Protein AF-A0A940AHB1-F1 (afdb_monomer_lite)

Structure (mmCIF, N/CA/C/O backbone):
data_AF-A0A940AHB1-F1
#
_entry.id   AF-A0A940AHB1-F1
#
loop_
_atom_site.group_PDB
_atom_site.id
_atom_site.type_symbol
_atom_site.label_atom_id
_atom_site.label_alt_id
_atom_site.label_comp_id
_atom_site.label_asym_id
_atom_site.label_entity_id
_atom_site.label_seq_id
_atom_site.pdbx_PDB_ins_code
_atom_site.Cartn_x
_atom_site.Cartn_y
_atom_site.Cartn_z
_atom_site.occupancy
_atom_site.B_iso_or_equiv
_atom_site.auth_seq_id
_atom_site.auth_comp_id
_atom_site.auth_asym_id
_atom_site.auth_atom_id
_atom_site.pdbx_PDB_model_num
ATOM 1 N N . MET A 1 1 ? 4.158 1.052 -31.597 1.00 49.81 1 MET A N 1
ATOM 2 C CA . MET A 1 1 ? 5.302 1.160 -30.668 1.00 49.81 1 MET A CA 1
ATOM 3 C C . MET A 1 1 ? 4.956 0.357 -29.435 1.00 49.81 1 MET A C 1
ATOM 5 O O . MET A 1 1 ? 3.824 0.479 -28.984 1.00 49.81 1 MET A O 1
ATOM 9 N N . THR A 1 2 ? 5.874 -0.476 -28.944 1.00 64.62 2 THR A N 1
ATOM 10 C CA . THR A 1 2 ? 5.728 -1.130 -27.637 1.00 64.62 2 THR A CA 1
ATOM 11 C C . THR A 1 2 ? 5.754 -0.045 -26.569 1.00 64.62 2 THR A C 1
ATOM 13 O O . THR A 1 2 ? 6.638 0.809 -26.588 1.00 64.62 2 THR A O 1
ATOM 16 N N . GLU A 1 3 ? 4.746 -0.016 -25.706 1.00 77.44 3 GLU A N 1
ATOM 17 C CA . GLU A 1 3 ? 4.672 0.957 -24.620 1.00 77.44 3 GLU A CA 1
ATOM 18 C C . GLU A 1 3 ? 5.797 0.677 -23.611 1.00 77.44 3 GLU A C 1
ATOM 20 O O . GLU A 1 3 ? 6.152 -0.479 -23.403 1.00 77.44 3 GLU A O 1
ATOM 25 N N . VAL A 1 4 ? 6.393 1.709 -23.012 1.00 78.25 4 VAL A N 1
ATOM 26 C CA . VAL A 1 4 ? 7.572 1.574 -22.134 1.00 78.25 4 VAL A CA 1
ATOM 27 C C . VAL A 1 4 ? 7.263 2.128 -20.750 1.00 78.25 4 VAL A C 1
ATOM 29 O O . VAL A 1 4 ? 6.572 3.141 -20.610 1.00 78.25 4 VAL A O 1
ATOM 32 N N . PHE A 1 5 ? 7.785 1.468 -19.718 1.00 79.38 5 PHE A N 1
ATOM 33 C CA . PHE A 1 5 ? 7.725 1.953 -18.351 1.00 79.38 5 PHE A CA 1
ATOM 34 C C . PHE A 1 5 ? 8.787 3.044 -18.137 1.00 79.38 5 PHE A C 1
ATOM 36 O O . PHE A 1 5 ? 9.964 2.759 -17.932 1.00 79.38 5 PHE A O 1
ATOM 43 N N . ASN A 1 6 ? 8.370 4.309 -18.237 1.00 79.00 6 ASN A N 1
ATOM 44 C CA . ASN A 1 6 ? 9.250 5.482 -18.207 1.00 79.00 6 ASN A CA 1
ATOM 45 C C . ASN A 1 6 ? 9.069 6.347 -16.943 1.00 79.00 6 ASN A C 1
ATOM 47 O O . ASN A 1 6 ? 8.217 6.087 -16.091 1.00 79.00 6 ASN A O 1
ATOM 51 N N . ILE A 1 7 ? 9.859 7.421 -16.825 1.00 79.44 7 ILE A N 1
ATOM 52 C CA . ILE A 1 7 ? 9.832 8.301 -15.642 1.00 79.44 7 ILE A CA 1
ATOM 53 C C . ILE A 1 7 ? 8.496 9.012 -15.486 1.00 79.44 7 ILE A C 1
ATOM 55 O O . ILE A 1 7 ? 8.003 9.130 -14.364 1.00 79.44 7 ILE A O 1
ATOM 59 N N . GLY A 1 8 ? 7.910 9.508 -16.578 1.00 80.31 8 GLY A N 1
ATOM 60 C CA . GLY A 1 8 ? 6.610 10.169 -16.538 1.00 80.31 8 GLY A CA 1
ATOM 61 C C . GLY A 1 8 ? 5.537 9.250 -15.961 1.00 80.31 8 GLY A C 1
ATOM 62 O O . GLY A 1 8 ? 4.788 9.677 -15.080 1.00 80.31 8 GLY A O 1
ATOM 63 N N . LYS A 1 9 ? 5.533 7.969 -16.354 1.00 83.75 9 LYS A N 1
ATOM 64 C CA . LYS A 1 9 ? 4.663 6.940 -15.768 1.00 83.75 9 LYS A CA 1
ATOM 65 C C . LYS A 1 9 ? 4.939 6.727 -14.285 1.00 83.75 9 LYS A C 1
ATOM 67 O O . LYS A 1 9 ? 3.989 6.748 -13.506 1.00 83.75 9 LYS A O 1
ATOM 72 N N . THR A 1 10 ? 6.203 6.618 -13.872 1.00 81.06 10 THR A N 1
ATOM 73 C CA . THR A 1 10 ? 6.567 6.549 -12.447 1.00 81.06 10 THR A CA 1
ATOM 74 C C . THR A 1 10 ? 6.006 7.751 -11.684 1.00 81.06 10 THR A C 1
ATOM 76 O O . THR A 1 10 ? 5.219 7.569 -10.762 1.00 81.06 10 THR A O 1
ATOM 79 N N . ILE A 1 11 ? 6.287 8.987 -12.109 1.00 80.25 11 ILE A N 1
ATOM 80 C CA . ILE A 1 11 ? 5.785 10.209 -11.451 1.00 80.25 11 ILE A CA 1
ATOM 81 C C . ILE A 1 11 ? 4.250 10.243 -11.421 1.00 80.25 11 ILE A C 1
ATOM 83 O O . ILE A 1 11 ? 3.668 10.646 -10.414 1.00 80.25 11 ILE A O 1
ATOM 87 N N . LYS A 1 12 ? 3.580 9.800 -12.489 1.00 84.00 12 LYS A N 1
ATOM 88 C CA . LYS A 1 12 ? 2.115 9.737 -12.573 1.00 84.00 12 LYS A CA 1
ATOM 89 C C . LYS A 1 12 ? 1.523 8.756 -11.563 1.00 84.00 12 LYS A C 1
ATOM 91 O O . LYS A 1 12 ? 0.589 9.123 -10.851 1.00 84.00 12 LYS A O 1
ATOM 96 N N . ILE A 1 13 ? 2.079 7.549 -11.458 1.00 83.12 13 ILE A N 1
ATOM 97 C CA . ILE A 1 13 ? 1.652 6.544 -10.474 1.00 83.12 13 ILE A CA 1
ATOM 98 C C . ILE A 1 13 ? 1.839 7.092 -9.058 1.00 83.12 13 ILE A C 1
ATOM 100 O O . ILE A 1 13 ? 0.924 7.001 -8.244 1.00 83.12 13 ILE A O 1
ATOM 104 N N . LEU A 1 14 ? 2.972 7.746 -8.786 1.00 77.44 14 LEU A N 1
ATOM 105 C CA . LEU A 1 14 ? 3.260 8.377 -7.494 1.00 77.44 14 LEU A CA 1
ATOM 106 C C . LEU A 1 14 ? 2.269 9.501 -7.173 1.00 77.44 14 LEU A C 1
ATOM 108 O O . LEU A 1 14 ? 1.690 9.546 -6.091 1.00 77.44 14 LEU A O 1
ATOM 112 N N . ALA A 1 15 ? 2.006 10.383 -8.131 1.00 76.12 15 ALA A N 1
ATOM 113 C CA . ALA A 1 15 ? 1.034 11.461 -7.995 1.00 76.12 15 ALA A CA 1
ATOM 114 C C . ALA A 1 15 ? -0.391 10.947 -7.711 1.00 76.12 15 ALA A C 1
ATOM 116 O O . ALA A 1 15 ? -1.119 11.539 -6.907 1.00 76.12 15 ALA A O 1
ATOM 117 N N . ASN A 1 16 ? -0.789 9.847 -8.356 1.00 78.06 16 ASN A N 1
ATOM 118 C CA . ASN A 1 16 ? -2.090 9.211 -8.158 1.00 78.06 16 ASN A CA 1
ATOM 119 C C . ASN A 1 16 ? -2.181 8.500 -6.806 1.00 78.06 16 ASN A C 1
ATOM 121 O O . ASN A 1 16 ? -3.185 8.648 -6.113 1.00 78.06 16 ASN A O 1
ATOM 125 N N . LEU A 1 17 ? -1.119 7.789 -6.419 1.00 74.44 17 LEU A N 1
ATOM 126 C CA . LEU A 1 17 ? -0.987 7.068 -5.158 1.00 74.44 17 LEU A CA 1
ATOM 127 C C . LEU A 1 17 ? -1.213 7.982 -3.957 1.00 74.44 17 LEU A C 1
ATOM 129 O O . LEU A 1 17 ? -2.091 7.757 -3.122 1.00 74.44 17 LEU A O 1
ATOM 133 N N . ILE A 1 18 ? -0.430 9.056 -3.921 1.00 68.12 18 ILE A N 1
ATOM 134 C CA . ILE A 1 18 ? -0.490 10.052 -2.858 1.00 68.12 18 ILE A CA 1
ATOM 135 C C . ILE A 1 18 ? -1.794 10.845 -2.975 1.00 68.12 18 ILE A C 1
ATOM 137 O O . ILE A 1 18 ? -2.225 11.442 -1.994 1.00 68.12 18 ILE A O 1
ATOM 141 N N . SER A 1 19 ? -2.432 10.801 -4.156 1.00 60.28 19 SER A N 1
ATOM 142 C CA . SER A 1 19 ? -3.580 11.581 -4.597 1.00 60.28 19 SER A CA 1
ATOM 143 C C . SER A 1 19 ? -3.390 13.028 -4.171 1.00 60.28 19 SER A C 1
ATOM 145 O O . SER A 1 19 ? -3.569 13.423 -3.033 1.00 60.28 19 SER A O 1
ATOM 147 N N . LEU A 1 20 ? -3.042 13.896 -5.096 1.00 49.81 20 LEU A N 1
ATOM 148 C CA . LEU A 1 20 ? -2.766 15.301 -4.786 1.00 49.81 20 LEU A CA 1
ATOM 149 C C . LEU A 1 20 ? -4.000 16.057 -4.212 1.00 49.81 20 LEU A C 1
ATOM 151 O O . LEU A 1 20 ? -3.876 17.175 -3.731 1.00 49.81 20 LEU A O 1
ATOM 155 N N . LYS A 1 21 ? -5.176 15.403 -4.169 1.00 45.31 21 LYS A N 1
ATOM 156 C CA . LYS A 1 21 ? -6.389 15.792 -3.418 1.00 45.31 21 LYS A CA 1
ATOM 157 C C . LYS A 1 21 ? -6.341 15.473 -1.913 1.00 45.31 21 LYS A C 1
ATOM 159 O O . LYS A 1 21 ? -7.119 16.025 -1.138 1.00 45.31 21 LYS A O 1
ATOM 164 N N . THR A 1 22 ? -5.471 14.560 -1.494 1.00 50.03 22 THR A N 1
ATOM 165 C CA . THR A 1 22 ? -5.156 14.233 -0.096 1.00 50.03 22 THR A CA 1
ATOM 166 C C . THR A 1 22 ? -4.554 15.454 0.607 1.00 50.03 22 THR A C 1
ATOM 168 O O . THR A 1 22 ? -4.842 15.724 1.773 1.00 50.03 22 THR A O 1
ATOM 171 N N . L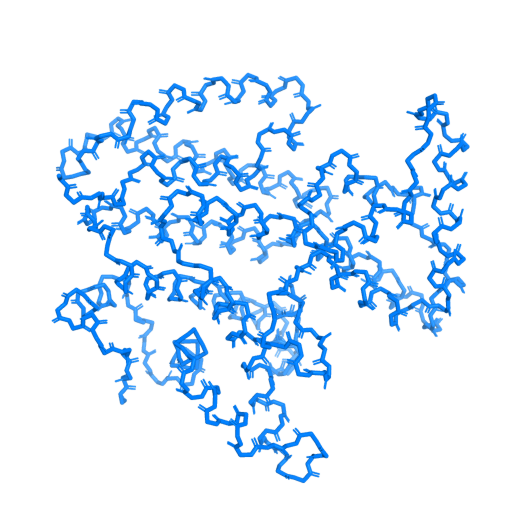EU A 1 23 ? -3.820 16.257 -0.168 1.00 48.12 23 LEU A N 1
ATOM 172 C CA . LEU A 1 23 ? -3.274 17.565 0.172 1.00 48.12 23 LEU A CA 1
ATOM 173 C C . LEU A 1 23 ? -4.300 18.694 -0.010 1.00 48.12 23 LEU A C 1
ATOM 175 O O . LEU A 1 23 ? -3.935 19.755 -0.481 1.00 48.12 23 LEU A O 1
ATOM 179 N N . ASN A 1 24 ? -5.578 18.516 0.331 1.00 45.53 24 ASN A N 1
ATOM 180 C CA . ASN A 1 24 ? -6.600 19.581 0.254 1.00 45.53 24 ASN A CA 1
ATOM 181 C C . ASN A 1 24 ? -6.372 20.749 1.262 1.00 45.53 24 ASN A C 1
ATOM 183 O O . ASN A 1 24 ? -7.323 21.299 1.812 1.00 45.53 24 ASN A O 1
ATOM 187 N N . ASP A 1 25 ? -5.112 21.093 1.514 1.00 50.72 25 ASP A N 1
ATOM 188 C CA . ASP A 1 25 ? -4.620 22.414 1.880 1.00 50.72 25 ASP A CA 1
ATOM 189 C C . ASP A 1 25 ? -4.291 23.199 0.589 1.00 50.72 25 ASP A C 1
ATOM 191 O O . ASP A 1 25 ? -4.002 22.587 -0.442 1.00 50.72 25 ASP A O 1
ATOM 195 N N . PRO A 1 26 ? -4.305 24.543 0.596 1.00 53.56 26 PRO A N 1
ATOM 196 C CA . PRO A 1 26 ? -3.937 25.373 -0.560 1.00 53.56 26 PRO A CA 1
ATOM 197 C C . PRO A 1 26 ? -2.638 24.931 -1.269 1.00 53.56 26 PRO A C 1
ATOM 199 O O . PRO A 1 26 ? -2.541 24.989 -2.492 1.00 53.56 26 PRO A O 1
ATOM 202 N N . GLU A 1 27 ? -1.686 24.382 -0.512 1.00 49.41 27 GLU A N 1
ATOM 203 C CA . GLU A 1 27 ? -0.401 23.866 -0.994 1.00 49.41 27 GLU A CA 1
ATOM 204 C C . GLU A 1 27 ? -0.512 22.646 -1.938 1.00 49.41 27 GLU A C 1
ATOM 206 O O . GLU A 1 27 ? 0.341 22.448 -2.807 1.00 49.41 27 GLU A O 1
ATOM 211 N N . GLY A 1 28 ? -1.563 21.824 -1.832 1.00 51.72 28 GLY A N 1
ATOM 212 C CA . GLY A 1 28 ? -1.729 20.635 -2.677 1.00 51.72 28 GLY A CA 1
ATOM 213 C C . GLY A 1 28 ? -2.242 20.913 -4.084 1.00 51.72 28 GLY A C 1
ATOM 214 O O . GLY A 1 28 ? -1.874 20.204 -5.025 1.00 51.72 28 GLY A O 1
ATOM 215 N N . ALA A 1 29 ? -3.059 21.956 -4.255 1.00 55.78 29 ALA A N 1
ATOM 216 C CA . ALA A 1 29 ? -3.570 22.364 -5.563 1.00 55.78 29 ALA A CA 1
ATOM 217 C C . ALA A 1 29 ? -2.444 22.906 -6.460 1.00 55.78 29 ALA A C 1
ATOM 219 O O . ALA A 1 29 ? -2.332 22.516 -7.628 1.00 55.78 29 ALA A O 1
ATOM 220 N N . ASP A 1 30 ? -1.560 23.725 -5.889 1.00 60.00 30 ASP A N 1
ATOM 221 C CA . ASP A 1 30 ? -0.374 24.247 -6.571 1.00 60.00 30 ASP A CA 1
ATOM 222 C C . ASP A 1 30 ? 0.615 23.123 -6.906 1.00 60.00 30 ASP A C 1
ATOM 224 O O . ASP A 1 30 ? 1.166 23.060 -8.013 1.00 60.00 30 ASP A O 1
ATOM 228 N N . PHE A 1 31 ? 0.777 22.161 -5.992 1.00 58.44 31 PHE A N 1
ATOM 229 C CA . PHE A 1 31 ? 1.599 20.980 -6.230 1.00 58.44 31 PHE A CA 1
ATOM 230 C C . PHE A 1 31 ? 1.040 20.081 -7.348 1.00 58.44 31 PHE A C 1
ATOM 232 O O . PHE A 1 31 ? 1.816 19.580 -8.169 1.00 58.44 31 PHE A O 1
ATOM 239 N N . TYR A 1 32 ? -0.286 19.927 -7.457 1.00 60.94 32 TYR A N 1
ATOM 240 C CA . TYR A 1 32 ? -0.920 19.191 -8.557 1.00 60.94 32 TYR A CA 1
ATOM 241 C C . TYR A 1 32 ? -0.617 19.802 -9.924 1.00 60.94 32 TYR A C 1
ATOM 243 O O . TYR A 1 32 ? -0.176 19.101 -10.839 1.00 60.94 32 TYR A O 1
ATOM 251 N N . GLN A 1 33 ? -0.796 21.118 -10.056 1.00 65.12 33 GLN A N 1
ATOM 252 C CA . GLN A 1 33 ? -0.544 21.827 -11.312 1.00 65.12 33 GLN A CA 1
ATOM 253 C C . GLN A 1 33 ? 0.936 21.781 -11.714 1.00 65.12 33 GLN A C 1
ATOM 255 O O . GLN A 1 33 ? 1.257 21.601 -12.892 1.00 65.12 33 GLN A O 1
ATOM 260 N N . ALA A 1 34 ? 1.848 21.885 -10.743 1.00 65.25 34 ALA A N 1
ATOM 261 C CA . ALA A 1 34 ? 3.282 21.752 -10.982 1.00 65.25 34 ALA A CA 1
ATOM 262 C C . ALA A 1 34 ? 3.683 20.324 -11.407 1.00 65.25 34 ALA A C 1
ATOM 264 O O . ALA A 1 34 ? 4.522 20.161 -12.297 1.00 65.25 34 ALA A O 1
ATOM 265 N N . THR A 1 35 ? 3.065 19.296 -10.812 1.00 71.50 35 THR A N 1
ATOM 266 C CA . THR A 1 35 ? 3.367 17.880 -11.088 1.00 71.50 35 THR A CA 1
ATOM 267 C C . THR A 1 35 ? 2.825 17.433 -12.442 1.00 71.50 35 THR A C 1
ATOM 269 O O . THR A 1 35 ? 3.531 16.745 -13.172 1.00 71.50 35 THR A O 1
ATOM 272 N N . LYS A 1 36 ? 1.629 17.886 -12.844 1.00 77.81 36 LYS A N 1
ATOM 273 C CA . LYS A 1 36 ? 1.058 17.590 -14.170 1.00 77.81 36 LYS A CA 1
ATOM 274 C C . LYS A 1 36 ? 2.002 18.001 -15.306 1.00 77.81 36 LYS A C 1
ATOM 276 O O . LYS A 1 36 ? 2.340 17.180 -16.151 1.00 77.81 36 LYS A O 1
ATOM 281 N N . LYS A 1 37 ? 2.525 19.231 -15.254 1.00 75.88 37 LYS A N 1
ATOM 282 C CA . LYS A 1 37 ? 3.528 19.722 -16.217 1.00 75.88 37 LYS A CA 1
ATOM 283 C C . LYS A 1 37 ? 4.840 18.937 -16.167 1.00 75.88 37 LYS A C 1
ATOM 285 O O . LYS A 1 37 ? 5.615 18.961 -17.116 1.00 75.88 37 LYS A O 1
ATOM 290 N N . GLN A 1 38 ? 5.183 18.334 -15.030 1.00 73.94 38 GLN A N 1
ATOM 291 C CA . GLN A 1 38 ? 6.381 17.504 -14.910 1.00 73.94 38 GLN A CA 1
ATOM 292 C C . GLN A 1 38 ? 6.164 16.114 -15.513 1.00 73.94 38 GLN A C 1
ATOM 294 O O . GLN A 1 38 ? 7.049 15.654 -16.221 1.00 73.94 38 GLN A O 1
ATOM 299 N N . ILE A 1 39 ? 4.990 15.509 -15.309 1.00 79.44 39 ILE A N 1
ATOM 300 C CA . ILE A 1 39 ? 4.590 14.252 -15.955 1.00 79.44 39 ILE A CA 1
ATOM 301 C C . ILE A 1 39 ? 4.653 14.412 -17.475 1.00 79.44 39 ILE A C 1
ATOM 303 O O . ILE A 1 39 ? 5.409 13.693 -18.111 1.00 79.44 39 ILE A O 1
ATOM 307 N N . GLU A 1 40 ? 3.972 15.420 -18.030 1.00 79.44 40 GLU A N 1
ATOM 308 C CA . GLU A 1 40 ? 3.941 15.689 -19.480 1.00 79.44 40 GLU A CA 1
ATOM 309 C C . GLU A 1 40 ? 5.350 15.905 -20.067 1.00 79.44 40 GLU A C 1
ATOM 311 O O . GLU A 1 40 ? 5.646 15.477 -21.174 1.00 79.44 40 GLU A O 1
ATOM 316 N N . ARG A 1 41 ? 6.263 16.540 -19.315 1.00 77.25 41 ARG A N 1
ATOM 317 C CA . ARG A 1 41 ? 7.657 16.741 -19.754 1.00 77.25 41 ARG A CA 1
ATOM 318 C C . ARG A 1 41 ? 8.511 15.475 -19.710 1.00 77.25 41 ARG A C 1
ATOM 320 O O . ARG A 1 41 ? 9.540 15.438 -20.376 1.00 77.25 41 ARG A O 1
ATOM 327 N N . MET A 1 42 ? 8.157 14.506 -18.869 1.00 75.88 42 MET A N 1
ATOM 328 C CA . MET A 1 42 ? 8.965 13.310 -18.604 1.00 75.88 42 MET A CA 1
ATOM 329 C C . MET A 1 42 ? 8.345 12.027 -19.180 1.00 75.88 42 MET A C 1
ATOM 331 O O . MET A 1 42 ? 8.930 10.957 -19.027 1.00 75.88 42 MET A O 1
ATOM 335 N N . GLU A 1 43 ? 7.187 12.135 -19.836 1.00 76.56 43 GLU A N 1
ATOM 336 C CA . GLU A 1 43 ? 6.415 11.022 -20.402 1.00 76.56 43 GLU A CA 1
ATOM 337 C C . GLU A 1 43 ? 7.149 10.303 -21.535 1.00 76.56 43 GLU A C 1
ATOM 339 O O . GLU A 1 43 ? 7.090 9.086 -21.596 1.00 76.56 43 GLU A O 1
ATOM 344 N N . ASP A 1 44 ? 7.931 11.013 -22.348 1.00 71.62 44 ASP A N 1
ATOM 345 C CA . ASP A 1 44 ? 8.711 10.416 -23.446 1.00 71.62 44 ASP A CA 1
ATOM 346 C C . ASP A 1 44 ? 10.223 10.434 -23.179 1.00 71.62 44 ASP A C 1
ATOM 348 O O . ASP A 1 44 ? 11.047 10.333 -24.092 1.00 71.62 44 ASP A O 1
ATOM 352 N N . TYR A 1 45 ? 10.621 10.638 -21.921 1.00 71.94 45 TYR A N 1
ATOM 353 C CA . TYR A 1 45 ? 12.024 10.849 -21.599 1.00 71.94 45 TYR A CA 1
ATOM 354 C C . TYR A 1 45 ? 12.812 9.537 -21.634 1.00 71.94 45 TYR A C 1
ATOM 356 O O . TYR A 1 45 ? 12.609 8.655 -20.800 1.00 71.94 45 TYR A O 1
ATOM 364 N N . ASP A 1 46 ? 13.770 9.452 -22.557 1.00 69.19 46 ASP A N 1
ATOM 365 C CA . ASP A 1 46 ? 14.754 8.372 -22.609 1.00 69.19 46 ASP A CA 1
ATOM 366 C C . ASP A 1 46 ? 15.775 8.539 -21.477 1.00 69.19 46 ASP A C 1
ATOM 368 O O . ASP A 1 46 ? 16.611 9.450 -21.498 1.00 69.19 46 ASP A O 1
ATOM 372 N N . ILE A 1 47 ? 15.719 7.649 -20.483 1.00 67.00 47 ILE A N 1
ATOM 373 C CA . ILE A 1 47 ? 16.569 7.755 -19.292 1.00 67.00 47 ILE A CA 1
ATOM 374 C C . ILE A 1 47 ? 18.058 7.650 -19.622 1.00 67.00 47 ILE A C 1
ATOM 376 O O . ILE A 1 47 ? 18.878 8.276 -18.951 1.00 67.00 47 ILE A O 1
ATOM 380 N N . THR A 1 48 ? 18.434 6.948 -20.690 1.00 65.19 48 THR A N 1
ATOM 381 C CA . THR A 1 48 ? 19.847 6.837 -21.093 1.00 65.19 48 THR A CA 1
ATOM 382 C C . THR A 1 48 ? 20.444 8.179 -21.526 1.00 65.19 48 THR A C 1
ATOM 384 O O . THR A 1 48 ? 21.660 8.356 -21.529 1.00 65.19 48 THR A O 1
ATOM 387 N N . LYS A 1 49 ? 19.587 9.161 -21.835 1.00 71.12 49 LYS A N 1
ATOM 388 C CA . LYS A 1 49 ? 19.958 10.534 -22.195 1.00 71.12 49 LYS A CA 1
ATOM 389 C C . LYS A 1 49 ? 19.772 11.518 -21.038 1.00 71.12 49 LYS A C 1
ATOM 391 O O . LYS A 1 49 ? 19.854 12.731 -21.252 1.00 71.12 49 LYS A O 1
ATOM 396 N N . MET A 1 50 ? 19.532 11.009 -19.825 1.00 73.06 50 MET A N 1
ATOM 397 C CA . MET A 1 50 ? 19.284 11.820 -18.641 1.00 73.06 50 MET A CA 1
ATOM 398 C C . MET A 1 50 ? 20.470 12.706 -18.288 1.00 73.06 50 MET A C 1
ATOM 400 O O . MET A 1 50 ? 21.549 12.238 -17.938 1.00 73.06 50 MET A O 1
ATOM 404 N N . LYS A 1 51 ? 20.238 14.019 -18.335 1.00 78.31 51 LYS A N 1
ATOM 405 C CA . LYS A 1 51 ? 21.181 15.012 -17.817 1.00 78.31 51 LYS A CA 1
ATOM 406 C C . LYS A 1 51 ? 21.006 15.153 -16.310 1.00 78.31 51 LYS A C 1
ATOM 408 O O . LYS A 1 51 ? 19.909 14.979 -15.782 1.00 78.31 51 LYS A O 1
ATOM 413 N N . GLU A 1 52 ? 22.067 15.583 -15.635 1.00 78.50 52 GLU A N 1
ATOM 414 C CA . GLU A 1 52 ? 22.093 15.826 -14.186 1.00 78.50 52 GLU A CA 1
ATOM 415 C C . GLU A 1 52 ? 20.898 16.666 -13.698 1.00 78.50 52 GLU A C 1
ATOM 417 O O . GLU A 1 52 ? 20.249 16.312 -12.721 1.00 78.50 52 GLU A O 1
ATOM 422 N N . LYS A 1 53 ? 20.512 17.710 -14.446 1.00 77.19 53 LYS A N 1
ATOM 423 C CA . LYS A 1 53 ? 19.353 18.564 -14.122 1.00 77.19 53 LYS A CA 1
ATOM 424 C C . LYS A 1 53 ? 18.007 17.830 -14.143 1.00 77.19 53 LYS A C 1
ATOM 426 O O . LYS A 1 53 ? 17.091 18.211 -13.416 1.00 77.19 53 LYS A O 1
ATOM 431 N N . ASP A 1 54 ? 17.844 16.823 -14.996 1.00 73.50 54 ASP A N 1
ATOM 432 C CA . ASP A 1 54 ? 16.602 16.048 -15.087 1.00 73.50 54 ASP A CA 1
ATOM 433 C C . ASP A 1 54 ? 16.543 14.983 -13.984 1.00 73.50 54 ASP A C 1
ATOM 435 O O . ASP A 1 54 ? 15.486 14.782 -13.381 1.00 73.50 54 ASP A O 1
ATOM 439 N N . PHE A 1 55 ? 17.695 14.400 -13.636 1.00 75.56 55 PHE A N 1
ATOM 440 C CA . PHE A 1 55 ? 17.842 13.569 -12.441 1.00 75.56 55 PHE A CA 1
ATOM 441 C C . PHE A 1 55 ? 17.541 14.364 -11.164 1.00 75.56 55 PHE A C 1
ATOM 443 O O . PHE A 1 55 ? 16.757 13.923 -10.329 1.00 75.56 55 PHE A O 1
ATOM 450 N N . GLU A 1 56 ? 18.086 15.575 -11.040 1.00 77.38 56 GLU A N 1
ATOM 451 C CA . GLU A 1 56 ? 17.841 16.470 -9.908 1.00 77.38 56 GLU A CA 1
ATOM 452 C C . GLU A 1 56 ? 16.347 16.808 -9.770 1.00 77.38 56 GLU A C 1
ATOM 454 O O . GLU A 1 56 ? 15.798 16.807 -8.670 1.00 77.38 56 GLU A O 1
ATOM 459 N N . ARG A 1 57 ? 15.638 17.040 -10.883 1.00 72.94 57 ARG A N 1
ATOM 460 C CA . ARG A 1 57 ? 14.178 17.256 -10.880 1.00 72.94 57 ARG A CA 1
ATOM 461 C C . ARG A 1 57 ? 13.398 16.036 -10.401 1.00 72.94 57 ARG A C 1
ATOM 463 O O . ARG A 1 57 ? 12.414 16.209 -9.679 1.00 72.94 57 ARG A O 1
ATOM 470 N N . TYR A 1 58 ? 13.805 14.834 -10.804 1.00 74.25 58 TYR A N 1
ATOM 471 C CA . TYR A 1 58 ? 13.215 13.591 -10.310 1.00 74.25 58 TYR A CA 1
ATOM 472 C C . TYR A 1 58 ? 13.488 13.411 -8.811 1.00 74.25 58 TYR A C 1
ATOM 474 O O . TYR A 1 58 ? 12.561 13.207 -8.032 1.00 74.25 58 TYR A O 1
ATOM 482 N N . PHE A 1 59 ? 14.737 13.582 -8.382 1.00 76.50 59 PHE A N 1
ATOM 483 C CA . PHE A 1 59 ? 15.121 13.472 -6.977 1.00 76.50 59 PHE A CA 1
ATOM 484 C C . PHE A 1 59 ? 14.377 14.489 -6.100 1.00 76.50 59 PHE A C 1
ATOM 486 O O . PHE A 1 59 ? 13.857 14.153 -5.040 1.00 76.50 59 PHE A O 1
ATOM 493 N N . ASN A 1 60 ? 14.226 15.724 -6.583 1.00 75.12 6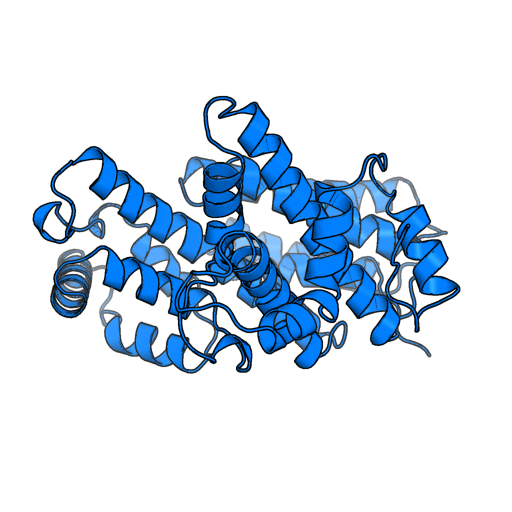0 ASN A N 1
ATOM 494 C CA . ASN A 1 60 ? 13.417 16.747 -5.928 1.00 75.12 60 ASN A CA 1
ATOM 495 C C . ASN A 1 60 ? 11.935 16.356 -5.831 1.00 75.12 60 ASN A C 1
ATOM 497 O O . ASN A 1 60 ? 11.274 16.747 -4.870 1.00 75.12 60 ASN A O 1
ATOM 501 N N . PHE A 1 61 ? 11.396 15.601 -6.793 1.00 75.62 61 PHE A N 1
ATOM 502 C CA . PHE A 1 61 ? 10.048 15.044 -6.686 1.00 75.62 61 PHE A CA 1
ATOM 503 C C . PHE A 1 61 ? 9.978 13.972 -5.590 1.00 75.62 61 PHE A C 1
ATOM 505 O O . PHE A 1 61 ? 9.128 14.086 -4.712 1.00 75.62 61 PHE A O 1
ATOM 512 N N . VAL A 1 62 ? 10.900 13.003 -5.573 1.00 75.38 62 VAL A N 1
ATOM 513 C CA . VAL A 1 62 ? 10.971 11.970 -4.517 1.00 75.38 62 VAL A CA 1
ATOM 514 C C . VAL A 1 62 ? 11.077 12.607 -3.133 1.00 75.38 62 VAL A C 1
ATOM 516 O O . VAL A 1 62 ? 10.297 12.277 -2.248 1.00 75.38 62 VAL A O 1
ATOM 519 N N . LYS A 1 63 ? 11.932 13.623 -2.972 1.00 76.00 63 LYS A N 1
ATOM 520 C CA . LYS A 1 63 ? 12.066 14.377 -1.719 1.00 76.00 63 LYS A CA 1
ATOM 521 C C . LYS A 1 63 ? 10.750 15.011 -1.259 1.00 76.00 63 LYS A C 1
ATOM 523 O O . LYS A 1 63 ? 10.494 15.099 -0.062 1.00 76.00 63 LYS A O 1
ATOM 528 N N . LYS A 1 64 ? 9.890 15.461 -2.180 1.00 74.06 64 LYS A N 1
ATOM 529 C CA . LYS A 1 64 ? 8.552 15.961 -1.817 1.00 74.06 64 LYS A CA 1
ATOM 530 C C . LYS A 1 64 ? 7.650 14.840 -1.311 1.00 74.06 64 LYS A C 1
ATOM 532 O O . LYS A 1 64 ? 6.886 15.074 -0.379 1.00 74.06 64 LYS A O 1
ATOM 537 N N . VAL A 1 65 ? 7.750 13.647 -1.893 1.00 74.56 65 VAL A N 1
ATOM 538 C CA . VAL A 1 65 ? 7.028 12.468 -1.404 1.00 74.56 65 VAL A CA 1
ATOM 539 C C . VAL A 1 65 ? 7.528 12.062 -0.016 1.00 74.56 65 VAL A C 1
ATOM 541 O O . VAL A 1 65 ? 6.709 11.831 0.869 1.00 74.56 65 VAL A O 1
ATOM 544 N N . ASP A 1 66 ? 8.841 12.078 0.214 1.00 75.19 66 ASP A N 1
ATOM 545 C CA . ASP A 1 66 ? 9.429 11.808 1.531 1.00 75.19 66 ASP A CA 1
ATOM 546 C C . ASP A 1 66 ? 8.996 12.844 2.574 1.00 75.19 66 ASP A C 1
ATOM 548 O O . ASP A 1 66 ? 8.603 12.475 3.677 1.00 75.19 66 ASP A O 1
ATOM 552 N N . ASN A 1 67 ? 8.995 14.135 2.224 1.00 74.44 67 ASN A N 1
ATOM 553 C CA . ASN A 1 67 ? 8.499 15.200 3.101 1.00 74.44 67 ASN A CA 1
ATOM 554 C C . ASN A 1 67 ? 7.011 15.018 3.438 1.00 74.44 67 ASN A C 1
ATOM 556 O O . ASN A 1 67 ? 6.590 15.273 4.565 1.00 74.44 67 ASN A O 1
ATOM 560 N N . TRP A 1 68 ? 6.203 14.579 2.471 1.00 77.12 68 TRP A N 1
ATOM 561 C CA . TRP A 1 68 ? 4.802 14.248 2.714 1.00 77.12 68 TRP A CA 1
ATOM 562 C C . TRP A 1 68 ? 4.659 13.034 3.639 1.00 77.12 68 TRP A C 1
ATOM 564 O O . TRP A 1 68 ? 3.834 13.058 4.551 1.00 77.12 68 TRP A O 1
ATOM 574 N N . ALA A 1 69 ? 5.469 11.993 3.448 1.00 76.19 69 ALA A N 1
ATOM 575 C CA . ALA A 1 69 ? 5.445 10.810 4.300 1.00 76.19 69 ALA A CA 1
ATOM 576 C C . ALA A 1 69 ? 5.916 11.146 5.727 1.00 76.19 69 ALA A C 1
ATOM 578 O O . ALA A 1 69 ? 5.336 10.665 6.701 1.00 76.19 69 ALA A O 1
ATOM 579 N N . GLU A 1 70 ? 6.889 12.052 5.861 1.00 78.31 70 GLU A N 1
ATOM 580 C CA . GLU A 1 70 ? 7.314 12.627 7.137 1.00 78.31 70 GLU A CA 1
ATOM 581 C C . GLU A 1 70 ? 6.166 13.390 7.804 1.00 78.31 70 GLU A C 1
ATOM 583 O O . GLU A 1 70 ? 5.843 13.134 8.962 1.00 78.31 70 GLU A O 1
ATOM 588 N N . TRP A 1 71 ? 5.479 14.269 7.069 1.00 79.44 71 TRP A N 1
ATOM 589 C CA . TRP A 1 71 ? 4.284 14.950 7.568 1.00 79.44 71 TRP A CA 1
ATOM 590 C C . TRP A 1 71 ? 3.224 13.945 8.040 1.00 79.44 71 TRP A C 1
ATOM 592 O O . TRP A 1 71 ? 2.731 14.061 9.163 1.00 79.44 71 TRP A O 1
ATOM 602 N N . ALA A 1 72 ? 2.920 12.919 7.243 1.00 75.12 72 ALA A N 1
ATOM 603 C CA . ALA A 1 72 ? 1.949 11.886 7.595 1.00 75.12 72 ALA A CA 1
ATOM 604 C C . ALA A 1 72 ? 2.358 11.147 8.881 1.00 75.12 72 ALA A C 1
ATOM 606 O O . ALA A 1 72 ? 1.522 10.929 9.759 1.00 75.12 72 ALA A O 1
ATOM 607 N N . LYS A 1 73 ? 3.652 10.857 9.058 1.00 77.94 73 LYS A N 1
ATOM 608 C CA . LYS A 1 73 ? 4.197 10.308 10.305 1.00 77.94 73 LYS A CA 1
ATOM 609 C C . LYS A 1 73 ? 4.008 11.259 11.489 1.00 77.94 73 LYS A C 1
ATOM 611 O O . LYS A 1 73 ? 3.515 10.830 12.527 1.00 77.94 73 LYS A O 1
ATOM 616 N N . THR A 1 74 ? 4.308 12.556 11.346 1.00 73.38 74 THR A N 1
ATOM 617 C CA . THR A 1 74 ? 4.090 13.538 12.434 1.00 73.38 74 THR A CA 1
ATOM 618 C C . THR A 1 74 ? 2.620 13.666 12.841 1.00 73.38 74 THR A C 1
ATOM 620 O O . THR A 1 74 ? 2.319 13.982 13.990 1.00 73.38 74 THR A O 1
ATOM 623 N N . LYS A 1 75 ? 1.688 13.393 11.918 1.00 70.75 75 LYS A N 1
ATOM 624 C CA . LYS A 1 75 ? 0.244 13.343 12.190 1.00 70.75 75 LYS A CA 1
ATOM 625 C C . LYS A 1 75 ? -0.234 11.993 12.736 1.00 70.75 75 LYS A C 1
ATOM 627 O O . LYS A 1 75 ? -1.414 11.860 13.057 1.00 70.75 75 LYS A O 1
ATOM 632 N N . GLY A 1 76 ? 0.657 11.010 12.867 1.00 70.75 76 GLY A N 1
ATOM 633 C CA . GLY A 1 76 ? 0.334 9.659 13.327 1.00 70.75 76 GLY A CA 1
ATOM 634 C C . GLY A 1 76 ? -0.443 8.834 12.300 1.00 70.75 76 GLY A C 1
ATOM 635 O O . GLY A 1 76 ? -1.210 7.957 12.686 1.00 70.75 76 GLY A O 1
ATOM 636 N N . TYR A 1 77 ? -0.305 9.150 11.009 1.00 73.38 77 TYR A N 1
ATOM 637 C CA . TYR A 1 77 ? -0.948 8.424 9.906 1.00 73.38 77 TYR A CA 1
ATOM 638 C C . TYR A 1 77 ? -0.077 7.280 9.384 1.00 73.38 77 TYR A C 1
ATOM 640 O O . TYR A 1 77 ? -0.603 6.320 8.833 1.00 73.38 77 TYR A O 1
ATOM 648 N N . LEU A 1 78 ? 1.241 7.391 9.568 1.00 71.75 78 LEU A N 1
ATOM 649 C CA . LEU A 1 78 ? 2.236 6.391 9.195 1.00 71.75 78 LEU A CA 1
ATOM 650 C C . LEU A 1 78 ? 3.204 6.129 10.349 1.00 71.75 78 LEU A C 1
ATOM 652 O O . LEU A 1 78 ? 3.490 7.019 11.151 1.00 71.75 78 LEU A O 1
ATOM 656 N N . TYR A 1 79 ? 3.774 4.929 10.362 1.00 71.31 79 TYR A N 1
ATOM 657 C CA . TYR A 1 79 ? 4.950 4.581 11.157 1.00 71.31 79 TYR A CA 1
ATOM 658 C C . TYR A 1 79 ? 6.239 4.711 10.329 1.00 71.31 79 TYR A C 1
ATOM 660 O O . TYR A 1 79 ? 6.208 4.712 9.098 1.00 71.31 79 TYR A O 1
ATOM 668 N N . GLY A 1 80 ? 7.399 4.797 10.992 1.00 72.31 80 GLY A N 1
ATOM 669 C CA . GLY A 1 80 ? 8.693 5.002 10.320 1.00 72.31 80 GLY A CA 1
ATOM 670 C C . GLY A 1 80 ? 9.028 3.938 9.263 1.00 72.31 80 GLY A C 1
ATOM 671 O O . GLY A 1 80 ? 9.464 4.282 8.166 1.00 72.31 80 GLY A O 1
ATOM 672 N N . TYR A 1 81 ? 8.736 2.667 9.543 1.00 69.69 81 TYR A N 1
ATOM 673 C CA . TYR A 1 81 ? 8.928 1.566 8.590 1.00 69.69 81 TYR A CA 1
ATOM 674 C C . TYR A 1 81 ? 7.972 1.646 7.382 1.00 69.69 81 TYR A C 1
ATOM 676 O O . TYR A 1 81 ? 8.299 1.189 6.289 1.00 69.69 81 TYR A O 1
ATOM 684 N N . GLN A 1 82 ? 6.788 2.252 7.533 1.00 70.56 82 GLN A N 1
ATOM 685 C CA . GLN A 1 82 ? 5.849 2.464 6.422 1.00 70.56 82 GLN A CA 1
ATOM 686 C C . GLN A 1 82 ? 6.307 3.613 5.519 1.00 70.56 82 GLN A C 1
ATOM 688 O O . GLN A 1 82 ? 6.223 3.500 4.301 1.00 70.56 82 GLN A O 1
ATOM 693 N N . GLN A 1 83 ? 6.852 4.686 6.101 1.00 73.38 83 GLN A N 1
ATOM 694 C CA . GLN A 1 83 ? 7.505 5.760 5.347 1.00 73.38 83 GLN A CA 1
ATOM 695 C C . GLN A 1 83 ? 8.667 5.210 4.505 1.00 73.38 83 GLN A C 1
ATOM 697 O O . GLN A 1 83 ? 8.705 5.446 3.301 1.00 73.38 83 GLN A O 1
ATOM 702 N N . ARG A 1 84 ? 9.569 4.428 5.117 1.00 72.19 84 ARG A N 1
ATOM 703 C CA . ARG A 1 84 ? 10.715 3.819 4.419 1.00 72.19 84 ARG A CA 1
ATOM 704 C C . ARG A 1 84 ? 10.294 2.891 3.286 1.00 72.19 84 ARG A C 1
ATOM 706 O O . ARG A 1 84 ? 10.834 2.985 2.191 1.00 72.19 84 ARG A O 1
ATOM 713 N N . ALA A 1 85 ? 9.278 2.066 3.517 1.00 70.81 85 ALA A N 1
ATOM 714 C CA . ALA A 1 85 ? 8.708 1.198 2.493 1.00 70.81 85 ALA A CA 1
ATOM 715 C C . ALA A 1 85 ? 8.206 1.945 1.256 1.00 70.81 85 ALA A C 1
ATOM 717 O O . ALA A 1 85 ? 8.407 1.481 0.135 1.00 70.81 85 ALA A O 1
ATOM 718 N N . MET A 1 86 ? 7.564 3.100 1.450 1.00 69.88 86 MET A N 1
ATOM 719 C CA . MET A 1 86 ? 7.135 3.937 0.333 1.00 69.88 86 MET A CA 1
ATOM 720 C C . MET A 1 86 ? 8.350 4.437 -0.454 1.00 69.88 86 MET A C 1
ATOM 722 O O . MET A 1 86 ? 8.389 4.252 -1.666 1.00 69.88 86 MET A O 1
ATOM 726 N N . SER A 1 87 ? 9.367 4.986 0.218 1.00 73.12 87 SER A N 1
ATOM 727 C CA . SER A 1 87 ? 10.600 5.451 -0.434 1.00 73.12 87 SER A CA 1
ATOM 728 C C . SER A 1 87 ? 11.320 4.325 -1.196 1.00 73.12 87 SER A C 1
ATOM 730 O O . SER A 1 87 ? 11.686 4.511 -2.358 1.00 73.12 87 SER A O 1
ATOM 732 N N . ASP A 1 88 ? 11.456 3.142 -0.589 1.00 73.88 88 ASP A N 1
ATOM 733 C CA . ASP A 1 88 ? 12.087 1.963 -1.196 1.00 73.88 88 ASP A CA 1
ATOM 734 C C . ASP A 1 88 ? 11.348 1.497 -2.452 1.00 73.88 88 ASP A C 1
ATOM 736 O O . ASP A 1 88 ? 11.974 1.222 -3.478 1.00 73.88 88 ASP A O 1
ATOM 740 N N . PHE A 1 89 ? 10.014 1.460 -2.404 1.00 77.25 89 PHE A N 1
ATOM 741 C CA . PHE A 1 89 ? 9.189 1.111 -3.558 1.00 77.25 89 PHE A CA 1
ATOM 742 C C . PHE A 1 89 ? 9.446 2.059 -4.741 1.00 77.25 89 PHE A C 1
ATOM 744 O O . PHE A 1 89 ? 9.543 1.630 -5.891 1.00 77.25 89 PHE A O 1
ATOM 751 N N . TYR A 1 90 ? 9.607 3.355 -4.469 1.00 75.56 90 TYR A N 1
ATOM 752 C CA . TYR A 1 90 ? 9.780 4.378 -5.503 1.00 75.56 90 TYR A CA 1
ATOM 753 C C . TYR A 1 90 ? 11.172 4.386 -6.113 1.00 75.56 90 TYR A C 1
ATOM 755 O O . TYR A 1 90 ? 11.313 4.543 -7.328 1.00 75.56 90 TYR A O 1
ATOM 763 N N . LEU A 1 91 ? 12.199 4.204 -5.281 1.00 75.81 91 LEU A N 1
ATOM 764 C CA . LEU A 1 91 ? 13.567 4.034 -5.758 1.00 75.81 91 LEU A CA 1
ATOM 765 C C . LEU A 1 91 ? 13.651 2.838 -6.699 1.00 75.81 91 LEU A C 1
ATOM 767 O O . LEU A 1 91 ? 14.241 2.943 -7.771 1.00 75.81 91 LEU A O 1
ATOM 771 N N . LEU A 1 92 ? 12.966 1.754 -6.351 1.00 76.62 92 LEU A N 1
ATOM 772 C CA . LEU A 1 92 ? 12.921 0.559 -7.166 1.00 76.62 92 LEU A CA 1
ATOM 773 C C . LEU A 1 92 ? 12.202 0.770 -8.507 1.00 76.62 92 LEU A C 1
ATOM 775 O O . LEU A 1 92 ? 12.742 0.413 -9.548 1.00 76.62 92 LEU A O 1
ATOM 779 N N . MET A 1 93 ? 11.023 1.405 -8.519 1.00 78.06 93 MET A N 1
ATOM 780 C CA . MET A 1 93 ? 10.329 1.762 -9.770 1.00 78.06 93 MET A CA 1
ATOM 781 C C . MET A 1 93 ? 11.180 2.663 -10.669 1.00 78.06 93 MET A C 1
ATOM 783 O O . MET A 1 93 ? 11.134 2.555 -11.893 1.00 78.06 93 MET A O 1
ATOM 787 N N . PHE A 1 94 ? 11.973 3.556 -10.080 1.00 77.00 94 PHE A N 1
ATOM 788 C CA . PHE A 1 94 ? 12.884 4.398 -10.842 1.00 77.00 94 PHE A CA 1
ATOM 789 C C . PHE A 1 94 ? 14.086 3.644 -11.387 1.00 77.00 94 PHE A C 1
ATOM 791 O O . PHE A 1 94 ? 14.446 3.864 -12.540 1.00 77.00 94 PHE A O 1
ATOM 798 N N . GLU A 1 95 ? 14.686 2.747 -10.603 1.00 73.81 95 GLU A N 1
ATOM 799 C CA . GLU A 1 95 ? 15.727 1.845 -11.099 1.00 73.81 95 GLU A CA 1
ATOM 800 C C . GLU A 1 95 ? 15.245 1.083 -12.330 1.00 73.81 95 GLU A C 1
ATOM 802 O O . GLU A 1 95 ? 15.978 0.997 -13.304 1.00 73.81 95 GLU A O 1
ATOM 807 N N . VAL A 1 96 ? 13.987 0.651 -12.351 1.00 70.69 96 VAL A N 1
ATOM 808 C CA . VAL A 1 96 ? 13.397 -0.046 -13.504 1.00 70.69 96 VAL A CA 1
ATOM 809 C C . VAL A 1 96 ? 13.153 0.862 -14.686 1.00 70.69 96 VAL A C 1
ATOM 811 O O . VAL A 1 96 ? 13.483 0.505 -15.817 1.00 70.69 96 VAL A O 1
ATOM 814 N N . ALA A 1 97 ? 12.643 2.065 -14.433 1.00 73.25 97 ALA A N 1
ATOM 815 C CA . ALA A 1 97 ? 12.492 3.053 -15.485 1.00 73.25 97 ALA A CA 1
ATOM 816 C C . ALA A 1 97 ? 13.841 3.329 -16.185 1.00 73.25 97 ALA A C 1
ATOM 818 O O . ALA A 1 97 ? 13.845 3.601 -17.385 1.00 73.25 97 ALA A O 1
ATOM 819 N N . LYS A 1 98 ? 14.994 3.210 -15.487 1.00 70.69 98 LYS A N 1
ATOM 820 C CA . LYS A 1 98 ? 16.335 3.400 -16.097 1.00 70.69 98 LYS A CA 1
ATOM 821 C C . LYS A 1 98 ? 16.630 2.421 -17.218 1.00 70.69 98 LYS A C 1
ATOM 823 O O . LYS A 1 98 ? 17.385 2.768 -18.122 1.00 70.69 98 LYS A O 1
ATOM 828 N N . PHE A 1 99 ? 16.026 1.241 -17.180 1.00 69.50 99 PHE A N 1
ATOM 829 C CA . PHE A 1 99 ? 16.214 0.220 -18.199 1.00 69.50 99 PHE A CA 1
ATOM 830 C C . PHE A 1 99 ? 15.281 0.397 -19.405 1.00 69.50 99 PHE A C 1
ATOM 832 O O . PHE A 1 99 ? 15.332 -0.429 -20.310 1.00 69.50 99 PHE A O 1
ATOM 839 N N . ASN A 1 100 ? 14.445 1.453 -19.449 1.00 69.00 100 ASN A N 1
ATOM 840 C CA . ASN A 1 100 ? 13.416 1.651 -20.483 1.00 69.00 100 ASN A CA 1
ATOM 841 C C . ASN A 1 100 ? 12.623 0.355 -20.730 1.00 69.00 100 ASN A C 1
ATOM 843 O O . ASN A 1 100 ? 12.402 -0.057 -21.870 1.00 69.00 100 ASN A O 1
ATOM 847 N N . MET A 1 101 ? 12.237 -0.306 -19.637 1.00 72.56 101 MET A N 1
ATOM 848 C CA . MET A 1 101 ? 11.633 -1.631 -19.663 1.00 72.56 101 MET A CA 1
ATOM 849 C C . MET A 1 101 ? 10.350 -1.616 -20.514 1.00 72.56 101 MET A C 1
ATOM 851 O O . MET A 1 101 ? 9.437 -0.834 -20.215 1.00 72.56 101 MET A O 1
ATOM 855 N N . PRO A 1 102 ? 10.251 -2.448 -21.567 1.00 74.56 102 PRO A N 1
ATOM 856 C CA . PRO A 1 102 ? 9.001 -2.638 -22.289 1.00 74.56 102 PRO A CA 1
ATOM 857 C C . PRO A 1 102 ? 7.869 -2.995 -21.324 1.00 74.56 102 PRO A C 1
ATOM 859 O O . PRO A 1 102 ? 8.055 -3.782 -20.400 1.00 74.56 102 PRO A O 1
ATOM 862 N N . ILE A 1 103 ? 6.677 -2.447 -21.534 1.00 76.12 103 ILE A N 1
ATOM 863 C CA . ILE A 1 103 ? 5.478 -2.894 -20.825 1.00 76.12 103 ILE A CA 1
ATOM 864 C C . ILE A 1 103 ? 4.999 -4.167 -21.511 1.00 76.12 103 ILE A C 1
ATOM 866 O O . ILE A 1 103 ? 4.086 -4.176 -22.335 1.00 76.12 103 ILE A O 1
ATOM 870 N N . GLU A 1 104 ? 5.682 -5.254 -21.186 1.00 74.69 104 GLU A N 1
ATOM 871 C CA . GLU A 1 104 ? 5.233 -6.607 -21.442 1.00 74.69 104 GLU A CA 1
ATOM 872 C C . GLU A 1 104 ? 4.628 -7.136 -20.148 1.00 74.69 104 GLU A C 1
ATOM 874 O O . GLU A 1 104 ? 5.345 -7.275 -19.160 1.00 74.69 104 GLU A O 1
ATOM 879 N N . LYS A 1 105 ? 3.317 -7.422 -20.158 1.00 71.38 105 LYS A N 1
ATOM 880 C CA . LYS A 1 105 ? 2.543 -7.772 -18.954 1.00 71.38 105 LYS A CA 1
ATOM 881 C C . LYS A 1 105 ? 3.279 -8.755 -18.051 1.00 71.38 105 LYS A C 1
ATOM 883 O O . LYS A 1 105 ? 3.458 -8.472 -16.880 1.00 71.38 105 LYS A O 1
ATOM 888 N N . ASN A 1 106 ? 3.777 -9.858 -18.600 1.00 70.12 106 ASN A N 1
ATOM 889 C CA . ASN A 1 106 ? 4.463 -10.868 -17.804 1.00 70.12 106 ASN A CA 1
ATOM 890 C C . ASN A 1 106 ? 5.693 -10.295 -17.066 1.00 70.12 106 ASN A C 1
ATOM 892 O O . ASN A 1 106 ? 5.822 -10.416 -15.849 1.00 70.12 106 ASN A O 1
ATOM 896 N N . MET A 1 107 ? 6.548 -9.577 -17.792 1.00 72.81 107 MET A N 1
ATOM 897 C CA . MET A 1 107 ? 7.780 -8.988 -17.276 1.00 72.81 107 MET A CA 1
ATOM 898 C C . MET A 1 107 ? 7.504 -7.865 -16.255 1.00 72.81 107 MET A C 1
ATOM 900 O O . MET A 1 107 ? 8.098 -7.843 -15.173 1.00 72.81 107 MET A O 1
ATOM 904 N N . THR A 1 108 ? 6.581 -6.939 -16.554 1.00 76.00 108 THR A N 1
ATOM 905 C CA . THR A 1 108 ? 6.224 -5.854 -15.624 1.00 76.00 108 THR A CA 1
ATOM 906 C C . THR A 1 108 ? 5.554 -6.390 -14.365 1.00 76.00 108 THR A C 1
ATOM 908 O O . THR A 1 108 ? 5.849 -5.925 -13.267 1.00 76.00 108 THR A O 1
ATOM 911 N N . GLU A 1 109 ? 4.696 -7.397 -14.479 1.00 77.88 109 GLU A N 1
ATOM 912 C CA . GLU A 1 109 ? 4.026 -8.013 -13.334 1.00 77.88 109 GLU A CA 1
ATOM 913 C C . GLU A 1 109 ? 5.003 -8.740 -12.401 1.00 77.88 109 GLU A C 1
ATOM 915 O O . GLU A 1 109 ? 4.898 -8.593 -11.178 1.00 77.88 109 GLU A O 1
ATOM 920 N N . HIS A 1 110 ? 6.001 -9.437 -12.958 1.00 75.88 110 HIS A N 1
ATOM 921 C CA . HIS A 1 110 ? 7.101 -10.027 -12.188 1.00 75.88 110 HIS A CA 1
ATOM 922 C C . HIS A 1 110 ? 7.869 -8.963 -11.406 1.00 75.88 110 HIS A C 1
ATOM 924 O O . HIS A 1 110 ? 8.070 -9.087 -10.194 1.00 75.88 110 HIS A O 1
ATOM 930 N N . PHE A 1 111 ? 8.212 -7.864 -12.078 1.00 77.00 111 PHE A N 1
ATOM 931 C CA . PHE A 1 111 ? 8.859 -6.732 -11.436 1.00 77.00 111 PHE A CA 1
ATOM 932 C C . PHE A 1 111 ? 8.044 -6.181 -10.253 1.00 77.00 111 PHE A C 1
ATOM 934 O O . PHE A 1 111 ? 8.589 -6.029 -9.159 1.00 77.00 111 PHE A O 1
ATOM 941 N N . PHE A 1 112 ? 6.745 -5.913 -10.425 1.00 76.44 112 PHE A N 1
ATOM 942 C CA . PHE A 1 112 ? 5.915 -5.388 -9.333 1.00 76.44 112 PHE A CA 1
ATOM 943 C C . PHE A 1 112 ? 5.774 -6.378 -8.169 1.00 76.44 112 PHE A C 1
ATOM 945 O O . PHE A 1 112 ? 5.726 -5.950 -7.013 1.00 76.44 112 PHE A O 1
ATOM 952 N N . CYS A 1 113 ? 5.773 -7.686 -8.436 1.00 75.88 113 CYS A N 1
ATOM 953 C CA . CYS A 1 113 ? 5.810 -8.702 -7.383 1.00 75.88 113 CYS A CA 1
ATOM 954 C C . CYS A 1 113 ? 7.115 -8.640 -6.582 1.00 75.88 113 CYS A C 1
ATOM 956 O O . CYS A 1 113 ? 7.072 -8.580 -5.353 1.00 75.88 113 CYS A O 1
ATOM 958 N N . TYR A 1 114 ? 8.265 -8.584 -7.260 1.00 76.31 114 TYR A N 1
ATOM 959 C CA . TYR A 1 114 ? 9.563 -8.416 -6.605 1.00 76.31 114 TYR A CA 1
ATOM 960 C C . TYR A 1 114 ? 9.655 -7.105 -5.830 1.00 76.31 114 TYR A C 1
ATOM 962 O O . TYR A 1 114 ? 10.162 -7.082 -4.710 1.00 76.31 114 TYR A O 1
ATOM 970 N N . ALA A 1 115 ? 9.115 -6.023 -6.385 1.00 76.94 115 ALA A N 1
ATOM 971 C CA . ALA A 1 115 ? 9.139 -4.717 -5.756 1.00 76.94 115 ALA A CA 1
ATOM 972 C C . ALA A 1 115 ? 8.464 -4.708 -4.392 1.00 76.94 115 ALA A C 1
ATOM 974 O O . ALA A 1 115 ? 9.022 -4.234 -3.402 1.00 76.94 115 ALA A O 1
ATOM 975 N N . ILE A 1 116 ? 7.267 -5.277 -4.348 1.00 77.56 116 ILE A N 1
ATOM 976 C CA . ILE A 1 116 ? 6.465 -5.351 -3.136 1.00 77.56 116 ILE A CA 1
ATOM 977 C C . ILE A 1 116 ? 7.087 -6.342 -2.151 1.00 77.56 116 ILE A C 1
ATOM 979 O O . ILE A 1 116 ? 7.178 -6.029 -0.965 1.00 77.56 116 ILE A O 1
ATOM 983 N N . ALA A 1 117 ? 7.594 -7.483 -2.630 1.00 76.06 117 ALA A N 1
ATOM 984 C CA . ALA A 1 117 ? 8.315 -8.443 -1.797 1.00 76.06 117 ALA A CA 1
ATOM 985 C C . ALA A 1 117 ? 9.562 -7.81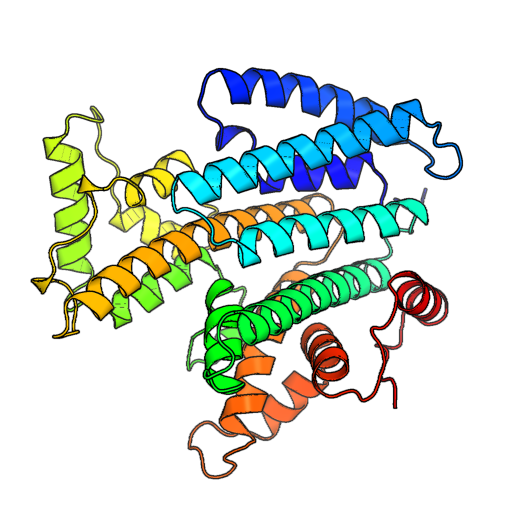9 -1.144 1.00 76.06 117 ALA A C 1
ATOM 987 O O . ALA A 1 117 ? 9.771 -7.978 0.056 1.00 76.06 117 ALA A O 1
ATOM 988 N N . LYS A 1 118 ? 10.353 -7.040 -1.890 1.00 76.75 118 LYS A N 1
ATOM 989 C CA . LYS A 1 118 ? 11.551 -6.368 -1.367 1.00 76.75 118 LYS A CA 1
ATOM 990 C C . LYS A 1 118 ? 11.211 -5.323 -0.306 1.00 76.75 118 LYS A C 1
ATOM 992 O O . LYS A 1 118 ? 11.881 -5.242 0.721 1.00 76.75 118 LYS A O 1
ATOM 997 N N . VAL A 1 119 ? 10.160 -4.542 -0.541 1.00 77.31 119 VAL A N 1
ATOM 998 C CA . VAL A 1 119 ? 9.658 -3.557 0.425 1.00 77.31 119 VAL A CA 1
ATOM 999 C C . VAL A 1 119 ? 9.227 -4.244 1.721 1.00 77.31 119 VAL A C 1
ATOM 1001 O O . VAL A 1 119 ? 9.643 -3.832 2.802 1.00 77.31 119 VAL A O 1
ATOM 1004 N N . LEU A 1 120 ? 8.454 -5.326 1.614 1.00 75.88 120 LEU A N 1
ATOM 1005 C CA . LEU A 1 120 ? 8.033 -6.139 2.757 1.00 75.88 120 LEU A CA 1
ATOM 1006 C C . LEU A 1 120 ? 9.225 -6.727 3.513 1.00 75.88 120 LEU A C 1
ATOM 1008 O O . LEU A 1 120 ? 9.284 -6.641 4.738 1.00 75.88 120 LEU A O 1
ATOM 1012 N N . TYR A 1 121 ? 10.195 -7.282 2.790 1.00 77.62 121 TYR A N 1
ATOM 1013 C CA . TYR A 1 121 ? 11.426 -7.803 3.369 1.00 77.62 121 TYR A CA 1
ATOM 1014 C C . TYR A 1 121 ? 12.159 -6.731 4.186 1.00 77.62 121 TYR A C 1
ATOM 1016 O O . TYR A 1 121 ? 12.477 -6.959 5.353 1.00 77.62 121 TYR A O 1
ATOM 1024 N N . ASN A 1 122 ? 12.371 -5.540 3.621 1.00 76.50 122 ASN A N 1
ATOM 1025 C CA . ASN A 1 122 ? 13.049 -4.447 4.317 1.00 76.50 122 ASN A CA 1
ATOM 1026 C C . ASN A 1 122 ? 12.289 -4.006 5.579 1.00 76.50 122 ASN A C 1
ATOM 1028 O O . ASN A 1 122 ? 12.918 -3.795 6.617 1.00 76.50 122 ASN A O 1
ATOM 1032 N N . GLN A 1 123 ? 10.954 -3.931 5.522 1.00 76.12 123 GLN A N 1
ATOM 1033 C CA . GLN A 1 123 ? 10.125 -3.630 6.695 1.00 76.12 123 GLN A CA 1
ATOM 1034 C C . GLN A 1 123 ? 10.301 -4.664 7.808 1.00 76.12 123 GLN A C 1
ATOM 1036 O O . GLN A 1 123 ? 10.471 -4.283 8.964 1.00 76.12 123 GLN A O 1
ATOM 1041 N N . ILE A 1 124 ? 10.300 -5.955 7.463 1.00 77.12 124 ILE A N 1
ATOM 1042 C CA . ILE A 1 124 ? 10.510 -7.053 8.417 1.00 77.12 124 ILE A CA 1
ATOM 1043 C C . ILE A 1 124 ? 11.891 -6.929 9.063 1.00 77.12 124 ILE A C 1
ATOM 1045 O O . ILE A 1 124 ? 12.000 -6.932 10.286 1.00 77.12 124 ILE A O 1
ATOM 1049 N N . GLN A 1 125 ? 12.943 -6.751 8.260 1.00 78.25 125 GLN A N 1
ATOM 1050 C CA . GLN A 1 125 ? 14.314 -6.616 8.763 1.00 78.25 125 GLN A CA 1
ATOM 1051 C C . GLN A 1 125 ? 14.478 -5.411 9.692 1.00 78.25 125 GLN A C 1
ATOM 1053 O O . GLN A 1 125 ? 15.208 -5.462 10.681 1.00 78.25 125 GLN A O 1
ATOM 1058 N N . GLU A 1 126 ? 13.819 -4.303 9.376 1.00 76.62 126 GLU A N 1
ATOM 1059 C CA . GLU A 1 126 ? 13.842 -3.104 10.201 1.00 76.62 126 GLU A CA 1
ATOM 1060 C C . GLU A 1 126 ? 13.085 -3.299 11.515 1.00 76.62 126 GLU A C 1
ATOM 1062 O O . GLU A 1 126 ? 13.601 -2.951 12.577 1.00 76.62 126 GLU A O 1
ATOM 1067 N N . TYR A 1 127 ? 11.892 -3.888 11.457 1.00 75.38 127 TYR A N 1
ATOM 1068 C CA . TYR A 1 127 ? 11.103 -4.175 12.645 1.00 75.38 127 TYR A CA 1
ATOM 1069 C C . TYR A 1 127 ? 11.870 -5.111 13.590 1.00 75.38 127 TYR A C 1
ATOM 1071 O O . TYR A 1 127 ? 11.943 -4.833 14.784 1.00 75.38 127 TYR A O 1
ATOM 1079 N N . MET A 1 128 ? 12.532 -6.148 13.060 1.00 79.06 128 MET A N 1
ATOM 1080 C CA . MET A 1 128 ? 13.399 -7.043 13.842 1.00 79.06 128 MET A CA 1
ATOM 1081 C C . MET A 1 128 ? 14.549 -6.298 14.538 1.00 79.06 128 MET A C 1
ATOM 1083 O O . MET A 1 128 ? 14.939 -6.666 15.640 1.00 79.06 128 MET A O 1
ATOM 1087 N N . LYS A 1 129 ? 15.098 -5.240 13.925 1.00 81.56 129 LYS A N 1
ATOM 1088 C CA . LYS A 1 129 ? 16.155 -4.419 14.549 1.00 81.56 129 LYS A CA 1
ATOM 1089 C C . LYS A 1 129 ? 15.628 -3.547 15.686 1.00 81.56 129 LYS A C 1
ATOM 1091 O O . LYS A 1 129 ? 16.364 -3.285 16.632 1.00 81.56 129 LYS A O 1
ATOM 1096 N N . ILE A 1 130 ? 14.398 -3.049 15.562 1.00 75.50 130 ILE A N 1
ATOM 1097 C CA . ILE A 1 130 ? 13.776 -2.156 16.551 1.00 75.50 130 ILE A CA 1
ATOM 1098 C C . ILE A 1 130 ? 13.223 -2.959 17.734 1.00 75.50 130 ILE A C 1
ATOM 1100 O O . ILE A 1 130 ? 13.345 -2.515 18.873 1.00 75.50 130 ILE A O 1
ATOM 1104 N N . ASN A 1 131 ? 12.667 -4.143 17.468 1.00 75.94 131 ASN A N 1
ATOM 1105 C CA . ASN A 1 131 ? 12.056 -5.029 18.457 1.00 75.94 131 ASN A CA 1
ATOM 1106 C C . ASN A 1 131 ? 12.768 -6.396 18.459 1.00 75.94 131 ASN A C 1
ATOM 1108 O O . ASN A 1 131 ? 12.186 -7.389 18.024 1.00 75.94 131 ASN A O 1
ATOM 1112 N N . PRO A 1 132 ? 14.030 -6.474 18.925 1.00 79.56 132 PRO A N 1
ATOM 1113 C CA . PRO A 1 132 ? 14.833 -7.699 18.838 1.00 79.56 132 PRO A CA 1
ATOM 1114 C C . PRO A 1 132 ? 14.304 -8.849 19.707 1.00 79.56 132 PRO A C 1
ATOM 1116 O O . PRO A 1 132 ? 14.621 -10.005 19.447 1.00 79.56 132 PRO A O 1
ATOM 1119 N N . GLU A 1 133 ? 13.502 -8.530 20.724 1.00 80.44 133 GLU A N 1
ATOM 1120 C CA . GLU A 1 133 ? 12.882 -9.501 21.633 1.00 80.44 133 GLU A CA 1
ATOM 1121 C C . GLU A 1 133 ? 11.574 -10.085 21.076 1.00 80.44 133 GLU A C 1
ATOM 1123 O O . GLU A 1 133 ? 11.067 -11.081 21.593 1.00 80.44 133 GLU A O 1
ATOM 1128 N N . GLU A 1 134 ? 11.000 -9.472 20.033 1.00 72.38 134 GLU A N 1
ATOM 1129 C CA . GLU A 1 134 ? 9.808 -10.007 19.385 1.00 72.38 134 GLU A CA 1
ATOM 1130 C C . GLU A 1 134 ? 10.169 -11.213 18.521 1.00 72.38 134 GLU A C 1
ATOM 1132 O O . GLU A 1 134 ? 11.170 -11.239 17.798 1.00 72.38 134 GLU A O 1
ATOM 1137 N N . SER A 1 135 ? 9.329 -12.243 18.580 1.00 70.88 135 SER A N 1
ATOM 1138 C CA . SER A 1 135 ? 9.550 -13.436 17.776 1.00 70.88 135 SER A CA 1
ATOM 1139 C C . SER A 1 135 ? 9.461 -13.094 16.282 1.00 70.88 135 SER A C 1
ATOM 1141 O O . SER A 1 135 ? 8.689 -12.221 15.888 1.00 70.88 135 SER A O 1
ATOM 1143 N N . LYS A 1 136 ? 10.163 -13.838 15.406 1.00 67.31 136 LYS A N 1
ATOM 1144 C CA . LYS A 1 136 ? 9.996 -13.714 13.935 1.00 67.31 136 LYS A CA 1
ATOM 1145 C C . LYS A 1 136 ? 8.508 -13.742 13.542 1.00 67.31 136 LYS A C 1
ATOM 1147 O O . LYS A 1 136 ? 8.115 -13.094 12.579 1.00 67.31 136 LYS A O 1
ATOM 1152 N N . TYR A 1 137 ? 7.688 -14.468 14.305 1.00 63.66 137 TYR A N 1
ATOM 1153 C CA . TYR A 1 137 ? 6.238 -14.508 14.150 1.00 63.66 137 TYR A CA 1
ATOM 1154 C C . TYR A 1 137 ? 5.571 -13.147 14.396 1.00 63.66 137 TYR A C 1
ATOM 1156 O O . TYR A 1 137 ? 4.849 -12.688 13.515 1.00 63.66 137 TYR A O 1
ATOM 1164 N N . ASP A 1 138 ? 5.821 -12.498 15.534 1.00 62.31 138 ASP A N 1
ATOM 1165 C CA . ASP A 1 138 ? 5.177 -11.224 15.880 1.00 62.31 138 ASP A CA 1
ATOM 1166 C C . ASP A 1 138 ? 5.603 -10.123 14.905 1.00 62.31 138 ASP A C 1
ATOM 1168 O O . ASP A 1 138 ? 4.760 -9.418 14.354 1.00 62.31 138 ASP A O 1
ATOM 1172 N N . VAL A 1 139 ? 6.894 -10.073 14.569 1.00 68.88 139 VAL A N 1
ATOM 1173 C CA . VAL A 1 139 ? 7.437 -9.148 13.564 1.00 68.88 139 VAL A CA 1
ATOM 1174 C C . VAL A 1 139 ? 6.714 -9.302 12.223 1.00 68.88 139 VAL A C 1
ATOM 1176 O O . VAL A 1 139 ? 6.235 -8.326 11.644 1.00 68.88 139 VAL A O 1
ATOM 1179 N N . MET A 1 140 ? 6.590 -10.533 11.722 1.00 66.88 140 MET A N 1
ATOM 1180 C CA . MET A 1 140 ? 5.890 -10.789 10.463 1.00 66.88 140 MET A CA 1
ATOM 1181 C C . MET A 1 140 ? 4.397 -10.491 10.565 1.00 66.88 140 MET A C 1
ATOM 1183 O O . MET A 1 140 ? 3.826 -9.941 9.626 1.00 66.88 140 MET A O 1
ATOM 1187 N N . TYR A 1 141 ? 3.764 -10.819 11.691 1.00 63.16 141 TYR A N 1
ATOM 1188 C CA . TYR A 1 141 ? 2.369 -10.483 11.942 1.00 63.16 141 TYR A CA 1
ATOM 1189 C C . TYR A 1 141 ? 2.154 -8.972 11.830 1.00 63.16 141 TYR A C 1
ATOM 1191 O O . TYR A 1 141 ? 1.301 -8.552 11.055 1.00 63.16 141 TYR A O 1
ATOM 1199 N N . TRP A 1 142 ? 2.965 -8.148 12.494 1.00 64.75 142 TRP A N 1
ATOM 1200 C CA . TRP A 1 142 ? 2.838 -6.689 12.447 1.00 64.75 142 TRP A CA 1
ATOM 1201 C C . TRP A 1 142 ? 3.160 -6.095 11.068 1.00 64.75 142 TRP A C 1
ATOM 1203 O O . TRP A 1 142 ? 2.430 -5.224 10.580 1.00 64.75 142 TRP A O 1
ATOM 1213 N N . CYS A 1 143 ? 4.196 -6.593 10.386 1.00 66.81 143 CYS A N 1
ATOM 1214 C CA . CYS A 1 143 ? 4.560 -6.125 9.046 1.00 66.81 143 CYS A CA 1
ATOM 1215 C C . CYS A 1 143 ? 3.513 -6.507 7.987 1.00 66.81 143 CYS A C 1
ATOM 1217 O O . CYS A 1 143 ? 3.136 -5.673 7.164 1.00 66.81 143 CYS A O 1
ATOM 1219 N N . PHE A 1 144 ? 2.976 -7.730 8.021 1.00 61.44 144 PHE A N 1
ATOM 1220 C CA . PHE A 1 144 ? 1.943 -8.164 7.075 1.00 61.44 144 PHE A CA 1
ATOM 1221 C C . PHE A 1 144 ? 0.545 -7.657 7.436 1.00 61.44 144 PHE A C 1
ATOM 1223 O O . PHE A 1 144 ? -0.266 -7.434 6.535 1.00 61.44 144 PHE A O 1
ATOM 1230 N N . ALA A 1 145 ? 0.267 -7.390 8.717 1.00 53.47 145 ALA A N 1
ATOM 1231 C CA . ALA A 1 145 ? -0.977 -6.761 9.161 1.00 53.47 145 ALA A CA 1
ATOM 1232 C C . ALA A 1 145 ? -1.159 -5.343 8.617 1.00 53.47 145 ALA A C 1
ATOM 1234 O O . ALA A 1 145 ? -2.296 -4.898 8.492 1.00 53.47 145 ALA A O 1
ATOM 1235 N N . THR A 1 146 ? -0.076 -4.668 8.221 1.00 51.84 146 THR A N 1
ATOM 1236 C CA . THR A 1 146 ? -0.134 -3.371 7.529 1.00 51.84 146 THR A CA 1
ATOM 1237 C C . THR A 1 146 ? -0.862 -3.468 6.179 1.00 51.84 146 THR A C 1
ATOM 1239 O O . THR A 1 146 ? -1.519 -2.520 5.761 1.00 51.84 146 THR A O 1
ATOM 1242 N N . PHE A 1 147 ? -0.807 -4.623 5.511 1.00 52.97 147 PHE A N 1
ATOM 1243 C CA . PHE A 1 147 ? -1.564 -4.898 4.285 1.00 52.97 147 PHE A CA 1
ATOM 1244 C C . PHE A 1 147 ? -2.886 -5.631 4.546 1.00 52.97 147 PHE A C 1
ATOM 1246 O O . PHE A 1 147 ? -3.634 -5.886 3.605 1.00 52.97 147 PHE A O 1
AT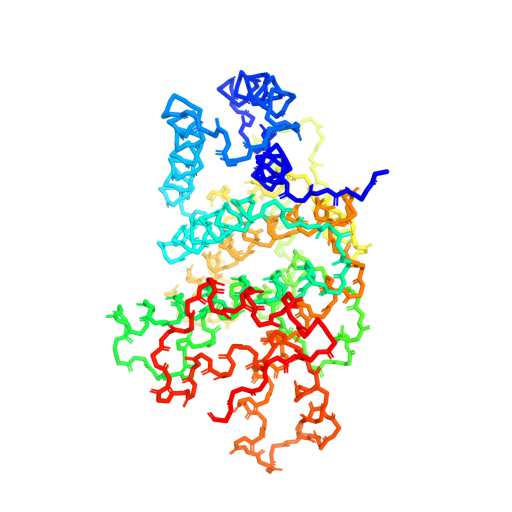OM 1253 N N . GLU A 1 148 ? -3.123 -5.964 5.818 1.00 47.69 148 GLU A N 1
ATOM 1254 C CA . GLU A 1 148 ? -4.298 -6.587 6.401 1.00 47.69 148 GLU A CA 1
ATOM 1255 C C . GLU A 1 148 ? -4.971 -7.588 5.474 1.00 47.69 148 GLU A C 1
ATOM 1257 O O . GLU A 1 148 ? -5.834 -7.208 4.705 1.00 47.69 148 GLU A O 1
ATOM 1262 N N . PHE A 1 149 ? -4.609 -8.867 5.568 1.00 47.44 149 PHE A N 1
ATOM 1263 C CA . PHE A 1 149 ? -5.137 -9.965 4.745 1.00 47.44 149 PHE A CA 1
ATOM 1264 C C . PHE A 1 149 ? -5.975 -10.979 5.536 1.00 47.44 149 PHE A C 1
ATOM 1266 O O . PHE A 1 149 ? -6.202 -12.109 5.092 1.00 47.44 149 PHE A O 1
ATOM 1273 N N . PHE A 1 150 ? -6.403 -10.612 6.741 1.00 39.78 150 PHE A N 1
ATOM 1274 C CA . PHE A 1 150 ? -6.994 -11.553 7.681 1.00 39.78 150 PHE A CA 1
ATOM 1275 C C . PHE A 1 150 ? -8.454 -11.849 7.344 1.00 39.78 150 PHE A C 1
ATOM 1277 O O . PHE A 1 150 ? -9.377 -11.131 7.718 1.00 39.78 150 PHE A O 1
ATOM 1284 N N . GLY A 1 151 ? -8.633 -12.972 6.657 1.00 40.78 151 GLY A N 1
ATOM 1285 C CA . GLY A 1 151 ? -9.874 -13.721 6.586 1.00 40.78 151 GLY A CA 1
ATOM 1286 C C . GLY A 1 151 ? -9.562 -15.215 6.614 1.00 40.78 151 GLY A C 1
ATOM 1287 O O . GLY A 1 151 ? -8.588 -15.686 6.023 1.00 40.78 151 GLY A O 1
ATOM 1288 N N . ASP A 1 152 ? -10.401 -15.962 7.295 1.00 41.44 152 ASP A N 1
ATOM 1289 C CA . ASP A 1 152 ? -10.429 -17.417 7.455 1.00 41.44 152 ASP A CA 1
ATOM 1290 C C . ASP A 1 152 ? -11.205 -18.098 6.304 1.00 41.44 152 ASP A C 1
ATOM 1292 O O . ASP A 1 152 ? -11.258 -19.315 6.188 1.00 41.44 152 ASP A O 1
ATOM 1296 N N . ASP A 1 153 ? -11.734 -17.311 5.364 1.00 48.31 153 ASP A N 1
ATOM 1297 C CA . ASP A 1 153 ? -12.533 -17.785 4.236 1.00 48.31 153 ASP A CA 1
ATOM 1298 C C . ASP A 1 153 ? -11.740 -17.956 2.923 1.00 48.31 153 ASP A C 1
ATOM 1300 O O . ASP A 1 153 ? -10.595 -17.515 2.771 1.00 48.31 153 ASP A O 1
ATOM 1304 N N . ASN A 1 154 ? -12.380 -18.588 1.931 1.00 47.69 154 ASN A N 1
ATOM 1305 C CA . ASN A 1 154 ? -11.872 -18.739 0.561 1.00 47.69 154 ASN A CA 1
ATOM 1306 C C . ASN A 1 154 ? -11.859 -17.423 -0.247 1.00 47.69 154 ASN A C 1
ATOM 1308 O O . ASN A 1 154 ? -11.588 -17.439 -1.446 1.00 47.69 154 ASN A O 1
ATOM 1312 N N . LYS A 1 155 ? -12.123 -16.263 0.379 1.00 48.16 155 LYS A N 1
ATOM 1313 C CA . LYS A 1 155 ? -12.161 -14.962 -0.316 1.00 48.16 155 LYS A CA 1
ATOM 1314 C C . LYS A 1 155 ? -10.790 -14.461 -0.765 1.00 48.16 155 LYS A C 1
ATOM 1316 O O . LYS A 1 155 ? -10.720 -13.407 -1.385 1.00 48.16 155 LYS A O 1
ATOM 1321 N N . TYR A 1 156 ? -9.708 -15.193 -0.493 1.00 49.44 156 TYR A N 1
ATOM 1322 C CA . TYR A 1 156 ? -8.424 -14.939 -1.151 1.00 49.44 156 TYR A CA 1
ATOM 1323 C C . TYR A 1 156 ? -8.524 -15.145 -2.678 1.00 49.44 156 TYR A C 1
ATOM 1325 O O . TYR A 1 156 ? -7.726 -14.590 -3.409 1.00 49.44 156 TYR A O 1
ATOM 1333 N N . LEU A 1 157 ? -9.540 -15.855 -3.180 1.00 50.41 157 LEU A N 1
ATOM 1334 C CA . LEU A 1 157 ? -9.802 -16.015 -4.619 1.00 50.41 157 LEU A CA 1
ATOM 1335 C C . LEU A 1 157 ? -10.597 -14.856 -5.250 1.00 50.41 157 LEU A C 1
ATOM 1337 O O . LEU A 1 157 ? -10.836 -14.858 -6.454 1.00 50.41 157 LEU A O 1
ATOM 1341 N N . THR A 1 158 ? -11.051 -13.885 -4.456 1.00 56.22 158 THR A N 1
ATOM 1342 C CA . THR A 1 158 ? -11.841 -12.738 -4.927 1.00 56.22 158 THR A CA 1
ATOM 1343 C C . THR A 1 158 ? -11.085 -11.445 -4.679 1.00 56.22 158 THR A C 1
ATOM 1345 O O . THR A 1 158 ? -10.397 -11.334 -3.666 1.00 56.22 158 THR A O 1
ATOM 1348 N N . ASP A 1 159 ? -11.228 -10.467 -5.578 1.00 56.12 159 ASP A N 1
ATOM 1349 C CA . ASP A 1 159 ? -10.542 -9.183 -5.439 1.00 56.12 159 ASP A CA 1
ATOM 1350 C C . ASP A 1 159 ? -10.829 -8.550 -4.073 1.00 56.12 159 ASP A C 1
ATOM 1352 O O . ASP A 1 159 ? -11.964 -8.247 -3.694 1.00 56.12 159 ASP A O 1
ATOM 1356 N N . TYR A 1 160 ? -9.754 -8.425 -3.311 1.00 62.25 160 TYR A N 1
ATOM 1357 C CA . TYR A 1 160 ? -9.758 -8.027 -1.924 1.00 62.25 160 TYR A CA 1
ATOM 1358 C C . TYR A 1 160 ? -9.679 -6.508 -1.825 1.00 62.25 160 TYR A C 1
ATOM 1360 O O . TYR A 1 160 ? -8.764 -5.910 -2.388 1.00 62.25 160 TYR A O 1
ATOM 1368 N N . ASN A 1 161 ? -10.598 -5.870 -1.094 1.00 70.31 161 ASN A N 1
ATOM 1369 C CA . ASN A 1 161 ? -10.551 -4.425 -0.861 1.00 70.31 161 ASN A CA 1
ATOM 1370 C C . ASN A 1 161 ? -9.843 -4.121 0.479 1.00 70.31 161 ASN A C 1
ATOM 1372 O O . ASN A 1 161 ? -10.451 -4.362 1.524 1.00 70.31 161 ASN A O 1
ATOM 1376 N N . PRO A 1 162 ? -8.617 -3.552 0.482 1.00 71.50 162 PRO A N 1
ATOM 1377 C CA . PRO A 1 162 ? -7.846 -3.328 1.712 1.00 71.50 162 PRO A CA 1
ATOM 1378 C C . PRO A 1 162 ? -8.575 -2.462 2.750 1.00 71.50 162 PRO A C 1
ATOM 1380 O O . PRO A 1 162 ? -8.558 -2.759 3.939 1.00 71.50 162 PRO A O 1
ATOM 1383 N N . ILE A 1 163 ? -9.304 -1.430 2.306 1.00 76.25 163 ILE A N 1
ATOM 1384 C CA . ILE A 1 163 ? -10.054 -0.541 3.209 1.00 76.25 163 ILE A CA 1
ATOM 1385 C C . ILE A 1 163 ? -11.186 -1.289 3.906 1.00 76.25 163 ILE A C 1
ATOM 1387 O O . ILE A 1 163 ? -11.396 -1.109 5.102 1.00 76.25 163 ILE A O 1
ATOM 1391 N N . SER A 1 164 ? -11.928 -2.123 3.171 1.00 75.31 164 SER A N 1
ATOM 1392 C CA . SER A 1 164 ? -13.008 -2.940 3.741 1.00 75.31 164 SER A CA 1
ATOM 1393 C C . SER A 1 164 ? -12.509 -3.818 4.887 1.00 75.31 164 SER A C 1
ATOM 1395 O O . SER A 1 164 ? -13.212 -4.054 5.875 1.00 75.31 164 SER A O 1
ATOM 1397 N N . SER A 1 165 ? -11.291 -4.312 4.750 1.00 71.31 165 SER A N 1
ATOM 1398 C CA . SER A 1 165 ? -10.691 -5.206 5.722 1.00 71.31 165 SER A CA 1
ATOM 1399 C C . SER A 1 165 ? -10.366 -4.494 7.005 1.00 71.31 165 SER A C 1
ATOM 1401 O O . SER A 1 165 ? -10.793 -4.978 8.043 1.00 71.31 165 SER A O 1
ATOM 1403 N N . THR A 1 166 ? -9.830 -3.278 6.934 1.00 76.25 166 THR A N 1
ATOM 1404 C CA . THR A 1 166 ? -9.569 -2.462 8.125 1.00 76.25 166 THR A CA 1
ATOM 1405 C C . THR A 1 166 ? -10.794 -2.253 9.008 1.00 76.25 166 THR A C 1
ATOM 1407 O O . THR A 1 166 ? -10.690 -2.245 10.236 1.00 76.25 166 THR A O 1
ATOM 1410 N N . PHE A 1 167 ? -11.992 -2.198 8.422 1.00 79.12 167 PHE A N 1
ATOM 1411 C CA . PHE A 1 167 ? -13.238 -2.214 9.196 1.00 79.12 167 PHE A CA 1
ATOM 1412 C C . PHE A 1 167 ? -13.609 -3.602 9.737 1.00 79.12 167 PHE A C 1
ATOM 1414 O O . PHE A 1 167 ? -14.192 -3.705 10.816 1.00 79.12 167 PHE A O 1
ATOM 1421 N N . THR A 1 168 ? -13.266 -4.672 9.027 1.00 75.50 168 THR A N 1
ATOM 1422 C CA . THR A 1 168 ? -13.424 -6.062 9.483 1.00 75.50 168 THR A CA 1
ATOM 1423 C C . THR A 1 168 ? -12.546 -6.355 10.703 1.00 75.50 168 THR A C 1
ATOM 1425 O O . THR A 1 168 ? -13.056 -6.887 11.688 1.00 75.50 168 THR A O 1
ATOM 1428 N N . LEU A 1 169 ? -11.270 -5.958 10.708 1.00 72.00 169 LEU A N 1
ATOM 1429 C CA . LEU A 1 169 ? -10.405 -6.092 11.886 1.00 72.00 169 LEU A CA 1
ATOM 1430 C C . LEU A 1 169 ? -10.884 -5.233 13.045 1.00 72.00 169 LEU A C 1
ATOM 1432 O O . LEU A 1 169 ? -10.970 -5.727 14.166 1.00 72.00 169 LEU A O 1
ATOM 1436 N N . LEU A 1 170 ? -11.291 -3.989 12.781 1.00 80.75 170 LEU A N 1
ATOM 1437 C CA . LEU A 1 170 ? -11.892 -3.160 13.820 1.00 80.75 170 LEU A CA 1
ATOM 1438 C C . LEU A 1 170 ? -13.127 -3.836 14.431 1.00 80.75 170 LEU A C 1
ATOM 1440 O O . LEU A 1 170 ? -13.283 -3.819 15.647 1.00 80.75 170 LEU A O 1
ATOM 1444 N N . THR A 1 171 ? -13.956 -4.499 13.616 1.00 82.19 171 THR A N 1
ATOM 1445 C CA . THR A 1 171 ? -15.119 -5.274 14.089 1.00 82.19 171 THR A CA 1
ATOM 1446 C C . THR A 1 171 ? -14.712 -6.401 15.044 1.00 82.19 171 THR A C 1
ATOM 1448 O O . THR A 1 171 ? -15.461 -6.706 15.965 1.00 82.19 171 THR A O 1
ATOM 1451 N N . ARG A 1 172 ? -13.515 -6.987 14.884 1.00 79.12 172 ARG A N 1
ATOM 1452 C CA . ARG A 1 172 ? -12.967 -7.994 15.813 1.00 79.12 172 ARG A CA 1
ATOM 1453 C C . ARG A 1 172 ? -12.462 -7.393 17.129 1.00 79.12 172 ARG A C 1
ATOM 1455 O O . ARG A 1 172 ? -12.292 -8.130 18.092 1.00 79.12 172 ARG A O 1
ATOM 1462 N N . TRP A 1 173 ? -12.204 -6.088 17.183 1.00 82.94 173 TRP A N 1
ATOM 1463 C CA . TRP A 1 173 ? -11.673 -5.399 18.367 1.00 82.94 173 TRP A CA 1
ATOM 1464 C C . TRP A 1 173 ? -12.733 -4.652 19.176 1.00 82.94 173 TRP A C 1
ATOM 1466 O O . TRP A 1 173 ? -12.480 -4.281 20.325 1.00 82.94 173 TRP A O 1
ATOM 1476 N N . VAL A 1 174 ? -13.917 -4.434 18.607 1.00 87.50 174 VAL A N 1
ATOM 1477 C CA . VAL A 1 174 ? -15.006 -3.675 19.234 1.00 87.50 174 VAL A CA 1
ATOM 1478 C C . VAL A 1 174 ? -16.158 -4.591 19.633 1.00 87.50 174 VAL A C 1
ATOM 1480 O O . VAL A 1 174 ? -16.399 -5.613 19.000 1.00 87.50 174 VAL A O 1
ATOM 1483 N N . LYS A 1 175 ? -16.886 -4.225 20.691 1.00 89.25 175 LYS A N 1
ATOM 1484 C CA . LYS A 1 175 ? -18.034 -5.000 21.191 1.00 89.25 175 LYS A CA 1
ATOM 1485 C C . LYS A 1 175 ? -19.219 -4.976 20.223 1.00 89.25 175 LYS A C 1
ATOM 1487 O O . LYS A 1 175 ? -19.869 -5.997 20.028 1.00 89.25 175 LYS A O 1
ATOM 1492 N N . ASP A 1 176 ? -19.499 -3.811 19.636 1.00 89.88 176 ASP A N 1
ATOM 1493 C CA . ASP A 1 176 ? -20.556 -3.615 18.640 1.00 89.88 176 ASP A CA 1
ATOM 1494 C C . ASP A 1 176 ? -20.157 -2.518 17.643 1.00 89.88 176 ASP A C 1
ATOM 1496 O O . ASP A 1 176 ? -20.080 -1.329 17.969 1.00 89.88 176 ASP A O 1
ATOM 1500 N N . ILE A 1 177 ? -19.939 -2.920 16.389 1.00 87.69 177 ILE A N 1
ATOM 1501 C CA . ILE A 1 177 ? -19.579 -2.003 15.306 1.00 87.69 177 ILE A CA 1
ATOM 1502 C C . ILE A 1 177 ? -20.708 -1.015 14.971 1.00 87.69 177 ILE A C 1
ATOM 1504 O O . ILE A 1 177 ? -20.435 0.121 14.590 1.00 87.69 177 ILE A O 1
ATOM 1508 N N . ASN A 1 178 ? -21.980 -1.388 15.147 1.00 89.81 178 ASN A N 1
ATOM 1509 C CA . ASN A 1 178 ? -23.102 -0.483 14.884 1.00 89.81 178 ASN A CA 1
ATOM 1510 C C . ASN A 1 178 ? -23.188 0.617 15.941 1.00 89.81 178 ASN A C 1
ATOM 1512 O O . ASN A 1 178 ? -23.512 1.760 15.612 1.00 89.81 178 ASN A O 1
ATOM 1516 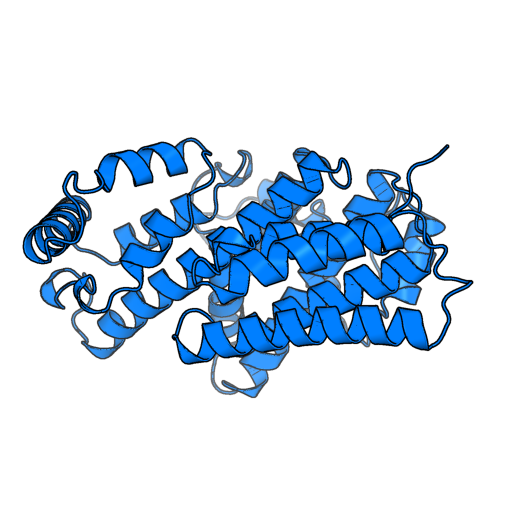N N . GLN A 1 179 ? -22.896 0.286 17.200 1.00 91.06 179 GLN A N 1
ATOM 1517 C CA . GLN A 1 179 ? -22.807 1.272 18.272 1.00 91.06 179 GLN A CA 1
ATOM 1518 C C . GLN A 1 179 ? -21.663 2.256 18.006 1.00 91.06 179 GLN A C 1
ATOM 1520 O O . GLN A 1 179 ? -21.853 3.464 18.140 1.00 91.06 179 GLN A O 1
ATOM 1525 N N . LEU A 1 180 ? -20.507 1.755 17.561 1.00 90.50 180 LEU A N 1
ATOM 1526 C CA . LEU A 1 180 ? -19.370 2.592 17.182 1.00 90.50 180 LEU A CA 1
ATOM 1527 C C . LEU A 1 180 ? -19.697 3.538 16.015 1.00 90.50 180 LEU A C 1
ATOM 1529 O O . LEU A 1 180 ? -19.391 4.726 16.078 1.00 90.50 180 LEU A O 1
ATOM 1533 N N . ILE A 1 181 ? -20.380 3.044 14.979 1.00 89.75 181 ILE A N 1
ATOM 1534 C CA . ILE A 1 181 ? -20.812 3.880 13.850 1.00 89.75 181 ILE A CA 1
ATOM 1535 C C . ILE A 1 181 ? -21.737 5.008 14.321 1.00 89.75 181 ILE A C 1
ATOM 1537 O O . ILE A 1 181 ? -21.509 6.164 13.967 1.00 89.75 181 ILE A O 1
ATOM 1541 N N . LYS A 1 182 ? -22.727 4.704 15.170 1.00 89.06 182 LYS A N 1
ATOM 1542 C CA . LYS A 1 182 ? -23.620 5.725 15.748 1.00 89.06 182 LYS A CA 1
ATOM 1543 C C . LYS A 1 182 ? -22.859 6.752 16.583 1.00 89.06 182 LYS A C 1
ATOM 1545 O O . LYS A 1 182 ? -23.197 7.933 16.550 1.00 89.06 182 LYS A O 1
ATOM 1550 N N . TYR A 1 183 ? -21.849 6.312 17.334 1.00 90.19 183 TYR A N 1
ATOM 1551 C CA . TYR A 1 183 ? -20.977 7.213 18.081 1.00 90.19 183 TYR A CA 1
ATOM 1552 C C . TYR A 1 183 ? -20.266 8.190 17.139 1.00 90.19 183 TYR A C 1
ATOM 1554 O O . TYR A 1 183 ? -20.342 9.397 17.359 1.00 90.19 183 TYR A O 1
ATOM 1562 N N . TRP A 1 184 ? -19.639 7.696 16.067 1.00 89.75 184 TRP A N 1
ATOM 1563 C CA . TRP A 1 184 ? -18.963 8.555 15.094 1.00 89.75 184 TRP A CA 1
ATOM 1564 C C . TRP A 1 184 ? -19.908 9.552 14.429 1.00 89.75 184 TRP A C 1
ATOM 1566 O O . TRP A 1 184 ? -19.590 10.736 14.363 1.00 89.75 184 TRP A O 1
ATOM 1576 N N . GLU A 1 185 ? -21.074 9.096 13.969 1.00 87.62 185 GLU A N 1
ATOM 1577 C CA . GLU A 1 185 ? -22.088 9.964 13.361 1.00 87.62 185 GLU A CA 1
ATOM 1578 C C . GLU A 1 185 ? -22.528 11.061 14.346 1.00 87.62 185 GLU A C 1
ATOM 1580 O O . GLU A 1 185 ? -22.491 12.244 14.010 1.00 87.62 185 GLU A O 1
ATOM 1585 N N . GLY A 1 186 ? -22.793 10.698 15.606 1.00 86.56 186 GLY A N 1
ATOM 1586 C CA . GLY A 1 186 ? -23.148 11.658 16.650 1.00 86.56 186 GLY A CA 1
ATOM 1587 C C . GLY A 1 186 ? -22.041 12.664 16.993 1.00 86.56 186 GLY A C 1
ATOM 1588 O O . GLY A 1 186 ? -22.345 13.807 17.333 1.00 86.56 186 GLY A O 1
ATOM 1589 N N . GLN A 1 187 ? -20.762 12.283 16.912 1.00 85.88 187 GLN A N 1
ATOM 1590 C CA . GLN A 1 187 ? -19.649 13.226 17.095 1.00 85.88 187 GLN A CA 1
ATOM 1591 C C . GLN A 1 187 ? -19.525 14.196 15.917 1.00 85.88 187 GLN A C 1
ATOM 1593 O O . GLN A 1 187 ? -19.302 15.387 16.128 1.00 85.88 187 GLN A O 1
ATOM 1598 N N . ILE A 1 188 ? -19.720 13.722 14.684 1.00 82.75 188 ILE A N 1
ATOM 1599 C CA . ILE A 1 188 ? -19.669 14.578 13.491 1.00 82.75 188 ILE A CA 1
ATOM 1600 C C . ILE A 1 188 ? -20.781 15.634 13.534 1.00 82.75 188 ILE A C 1
ATOM 1602 O O . ILE A 1 188 ? -20.512 16.806 13.253 1.00 82.75 188 ILE A O 1
ATOM 1606 N N . ASP A 1 189 ? -21.990 15.236 13.936 1.00 79.81 189 ASP A N 1
ATOM 1607 C CA . ASP A 1 189 ? -23.140 16.135 14.082 1.00 79.81 189 ASP A CA 1
ATOM 1608 C C . ASP A 1 189 ? -22.875 17.231 15.120 1.00 79.81 189 ASP A C 1
ATOM 1610 O O . ASP A 1 189 ? -23.070 18.418 14.848 1.00 79.81 189 ASP A O 1
ATOM 1614 N N . LYS A 1 190 ? -22.355 16.855 16.297 1.00 78.50 190 LYS A N 1
ATOM 1615 C CA . LYS A 1 190 ? -22.038 17.794 17.390 1.00 78.50 190 LYS A CA 1
ATOM 1616 C C . LYS A 1 190 ? -21.023 18.861 17.001 1.00 78.50 190 LYS A C 1
ATOM 1618 O O . LYS A 1 190 ? -21.046 19.956 17.554 1.00 78.50 190 LYS A O 1
ATOM 1623 N N . GLN A 1 191 ? -20.129 18.554 16.069 1.00 71.19 191 GLN A N 1
ATOM 1624 C CA . GLN A 1 191 ? -19.075 19.473 15.654 1.00 71.19 191 GLN A CA 1
ATOM 1625 C C . GLN A 1 191 ? -19.528 20.498 14.615 1.00 71.19 191 GLN A C 1
ATOM 1627 O O . GLN A 1 191 ? -18.718 21.325 14.201 1.00 71.19 191 GLN A O 1
ATOM 1632 N N . GLY A 1 192 ? -20.781 20.436 14.145 1.00 58.91 192 GLY A N 1
ATOM 1633 C CA . GLY A 1 192 ? -21.299 21.358 13.131 1.00 58.91 192 GLY A CA 1
ATOM 1634 C C . GLY A 1 192 ? -20.486 21.348 11.831 1.00 58.91 192 GLY A C 1
ATOM 1635 O O . GLY A 1 192 ? -20.552 22.292 11.048 1.00 58.91 192 GLY A O 1
ATOM 1636 N N . LYS A 1 193 ? -19.679 20.302 11.589 1.00 57.75 193 LYS A N 1
ATOM 1637 C CA . LYS A 1 193 ? -18.674 20.300 10.516 1.00 57.75 193 LYS A CA 1
ATOM 1638 C C . LYS A 1 193 ? -19.291 20.210 9.115 1.00 57.75 193 LYS A C 1
ATOM 1640 O O . LYS A 1 193 ? -18.543 20.373 8.150 1.00 57.75 193 LYS A O 1
ATOM 1645 N N . ARG A 1 194 ? -20.603 19.940 8.962 1.00 57.50 194 ARG A N 1
ATOM 1646 C CA . ARG A 1 194 ? -21.317 19.874 7.666 1.00 57.50 194 ARG A CA 1
ATOM 1647 C C . ARG A 1 194 ? -22.820 20.149 7.805 1.00 57.50 194 ARG A C 1
ATOM 1649 O O . ARG A 1 194 ? -23.444 19.626 8.715 1.00 57.50 194 ARG A O 1
ATOM 1656 N N . GLU A 1 195 ? -23.405 20.837 6.819 1.00 52.69 195 GLU A N 1
ATOM 1657 C CA . GLU A 1 195 ? -24.870 20.952 6.637 1.00 52.69 195 GLU A CA 1
ATOM 1658 C C . GLU A 1 195 ? -25.544 19.601 6.326 1.00 52.69 195 GLU A C 1
ATOM 1660 O O . GLU A 1 195 ? -26.739 19.442 6.534 1.00 52.69 195 GLU A O 1
ATOM 1665 N N . ASN A 1 196 ? -24.769 18.618 5.848 1.00 60.38 196 ASN A N 1
ATOM 1666 C CA . ASN A 1 196 ? -25.197 17.239 5.622 1.00 60.38 196 ASN A CA 1
ATOM 1667 C C . ASN A 1 196 ? -24.127 16.280 6.174 1.00 60.38 196 ASN A C 1
ATOM 1669 O O . ASN A 1 196 ? -23.065 16.126 5.545 1.00 60.38 196 ASN A O 1
ATOM 1673 N N . PRO A 1 197 ? -24.346 15.663 7.345 1.00 63.34 197 PRO A N 1
ATOM 1674 C CA . PRO A 1 197 ? -23.389 14.728 7.913 1.00 63.34 197 PRO A CA 1
ATOM 1675 C C . PRO A 1 197 ? -23.219 13.495 7.004 1.00 63.34 197 PRO A C 1
ATOM 1677 O O . PRO A 1 197 ? -24.165 13.038 6.358 1.00 63.34 197 PRO A O 1
ATOM 1680 N N . PRO A 1 198 ? -21.990 12.969 6.870 1.00 68.69 198 PRO A N 1
ATOM 1681 C CA . PRO A 1 198 ? -21.721 11.792 6.061 1.00 68.69 198 PRO A CA 1
ATOM 1682 C C . PRO A 1 198 ? -22.363 10.556 6.704 1.00 68.69 198 PRO A C 1
ATOM 1684 O O . PRO A 1 198 ? -22.074 10.254 7.854 1.00 68.69 198 PRO A O 1
ATOM 1687 N N . ASN A 1 199 ? -23.163 9.803 5.944 1.00 80.56 199 ASN A N 1
ATOM 1688 C CA . ASN A 1 199 ? -23.657 8.491 6.372 1.00 80.56 199 ASN A CA 1
ATOM 1689 C C . ASN A 1 199 ? -22.492 7.486 6.357 1.00 80.56 199 ASN A C 1
ATOM 1691 O O . ASN A 1 199 ? -22.136 6.945 5.306 1.00 80.56 199 ASN A O 1
ATOM 1695 N N . ILE A 1 200 ? -21.852 7.292 7.513 1.00 84.31 200 ILE A N 1
ATOM 1696 C CA . ILE A 1 200 ? -20.633 6.484 7.645 1.00 84.31 200 ILE A CA 1
ATOM 1697 C C . ILE A 1 200 ? -20.926 5.030 7.282 1.00 84.31 200 ILE A C 1
ATOM 1699 O O . ILE A 1 200 ? -20.135 4.396 6.578 1.00 84.31 200 ILE A O 1
ATOM 1703 N N . LYS A 1 201 ? -22.098 4.527 7.680 1.00 83.38 201 LYS A N 1
ATOM 1704 C CA . LYS A 1 201 ? -22.544 3.172 7.348 1.00 83.38 201 LYS A CA 1
ATOM 1705 C C . LYS A 1 201 ? -22.602 2.935 5.838 1.00 83.38 201 LYS A C 1
ATOM 1707 O O . LYS A 1 201 ? -22.094 1.926 5.353 1.00 83.38 201 LYS A O 1
ATOM 1712 N N . ASP A 1 202 ? -23.197 3.858 5.088 1.00 84.88 202 ASP A N 1
ATOM 1713 C CA . ASP A 1 202 ? -23.298 3.766 3.628 1.00 84.88 202 ASP A CA 1
ATOM 1714 C C . ASP A 1 202 ? -21.918 3.811 2.952 1.00 84.88 202 ASP A C 1
ATOM 1716 O O . ASP A 1 202 ? -21.673 3.068 2.001 1.00 84.88 202 ASP A O 1
ATOM 1720 N N . TYR A 1 203 ? -20.979 4.613 3.468 1.00 84.19 203 TYR A N 1
ATOM 1721 C CA . TYR A 1 203 ? -19.606 4.615 2.957 1.00 84.19 203 TYR A CA 1
ATOM 1722 C C . TYR A 1 203 ? -18.903 3.275 3.164 1.00 84.19 203 TYR A C 1
ATOM 1724 O O . TYR A 1 203 ? -18.374 2.731 2.196 1.00 84.19 203 TYR A O 1
ATOM 1732 N N . ILE A 1 204 ? -18.963 2.706 4.371 1.00 81.12 204 ILE A N 1
ATOM 1733 C CA . ILE A 1 204 ? -18.368 1.392 4.665 1.00 81.12 204 ILE A CA 1
ATOM 1734 C C . ILE A 1 204 ? -18.970 0.313 3.748 1.00 81.12 204 ILE A C 1
ATOM 1736 O O . ILE A 1 204 ? -18.231 -0.457 3.133 1.00 81.12 204 ILE A O 1
ATOM 1740 N N . LEU A 1 205 ? -20.297 0.308 3.562 1.00 80.38 205 LEU A N 1
ATOM 1741 C CA . LEU A 1 205 ? -20.982 -0.624 2.654 1.00 80.38 205 LEU A CA 1
ATOM 1742 C C . LEU A 1 205 ? -20.564 -0.446 1.186 1.00 80.38 205 LEU A C 1
ATOM 1744 O O . LEU A 1 205 ? -20.461 -1.419 0.439 1.00 80.38 205 LEU A O 1
ATOM 1748 N N . LYS A 1 206 ? -20.336 0.792 0.737 1.00 81.81 206 LYS A N 1
ATOM 1749 C CA . LYS A 1 206 ? -19.840 1.076 -0.619 1.00 81.81 206 LYS A CA 1
ATOM 1750 C C . LYS A 1 206 ? -18.401 0.599 -0.810 1.00 81.81 206 LYS A C 1
ATOM 1752 O O . LYS A 1 206 ? -18.088 0.090 -1.885 1.00 81.81 206 LYS A O 1
ATOM 1757 N N . TRP A 1 207 ? -17.549 0.733 0.204 1.00 79.75 207 TRP A N 1
ATOM 1758 C CA . TRP A 1 207 ? -16.156 0.275 0.156 1.00 79.75 207 TRP A CA 1
ATOM 1759 C C . TRP A 1 207 ? -16.058 -1.249 0.154 1.00 79.75 207 TRP A C 1
ATOM 1761 O O . TRP A 1 207 ? -15.300 -1.805 -0.633 1.00 79.75 207 TRP A O 1
ATOM 1771 N N . GLN A 1 208 ? -16.920 -1.934 0.909 1.00 72.31 208 GLN A N 1
ATOM 1772 C CA . GLN A 1 208 ? -17.086 -3.393 0.827 1.00 72.31 208 GLN A CA 1
ATOM 1773 C C . GLN A 1 208 ? -17.451 -3.882 -0.583 1.00 72.31 208 GLN A C 1
ATOM 1775 O O . GLN A 1 208 ? -17.117 -5.000 -0.959 1.00 72.31 208 GLN A O 1
ATOM 1780 N N . LYS A 1 209 ? -18.108 -3.039 -1.388 1.00 71.88 209 LYS A N 1
ATOM 1781 C CA . LYS A 1 209 ? -18.456 -3.323 -2.791 1.00 71.88 209 LYS A CA 1
ATOM 1782 C C . LYS A 1 209 ? -17.372 -2.900 -3.790 1.00 71.88 209 LYS A C 1
ATOM 1784 O O . LYS A 1 209 ? -17.662 -2.786 -4.977 1.00 71.88 209 LYS A O 1
ATOM 1789 N N . GLY A 1 210 ? -16.156 -2.608 -3.330 1.00 66.75 210 GLY A N 1
ATOM 1790 C CA . GLY A 1 210 ? -15.027 -2.291 -4.204 1.00 66.75 210 GLY A CA 1
ATOM 1791 C C . GLY A 1 210 ? -14.915 -0.824 -4.628 1.00 66.75 210 GLY A C 1
ATOM 1792 O O . GLY A 1 210 ? -14.055 -0.502 -5.438 1.00 66.75 210 GLY A O 1
ATOM 1793 N N . ARG A 1 211 ? -15.748 0.094 -4.115 1.00 70.19 211 ARG A N 1
ATOM 1794 C CA . ARG A 1 211 ? -15.621 1.517 -4.482 1.00 70.19 211 ARG A CA 1
ATOM 1795 C C . ARG A 1 211 ? -14.437 2.166 -3.766 1.00 70.19 211 ARG A C 1
ATOM 1797 O O . ARG A 1 211 ? -14.394 2.145 -2.537 1.00 70.19 211 ARG A O 1
ATOM 1804 N N . SER A 1 212 ? -13.547 2.820 -4.514 1.00 69.50 212 SER A N 1
ATOM 1805 C CA . SER A 1 212 ? -12.415 3.562 -3.948 1.00 69.50 212 SER A CA 1
ATOM 1806 C C . SER A 1 212 ? -12.915 4.730 -3.072 1.00 69.50 212 SER A C 1
ATOM 1808 O O . SER A 1 212 ? -13.808 5.487 -3.481 1.00 69.50 212 SER A O 1
ATOM 1810 N N . PRO A 1 213 ? -12.405 4.887 -1.842 1.00 71.88 213 PRO A N 1
ATOM 1811 C CA . PRO A 1 213 ? -12.864 5.906 -0.913 1.00 71.88 213 PRO A CA 1
ATOM 1812 C C . PRO A 1 213 ? -12.276 7.275 -1.263 1.00 71.88 213 PRO A C 1
ATOM 1814 O O . PRO A 1 213 ? -11.192 7.397 -1.824 1.00 71.88 213 PRO A O 1
ATOM 1817 N N . SER A 1 214 ? -12.969 8.342 -0.867 1.00 75.31 214 SER A N 1
ATOM 1818 C CA . SER A 1 214 ? -12.412 9.697 -0.936 1.00 75.31 214 SER A CA 1
ATOM 1819 C C . SER A 1 214 ? -11.624 10.011 0.336 1.00 75.31 214 SER A C 1
ATOM 1821 O O . SER A 1 214 ? -12.148 9.830 1.439 1.00 75.31 214 SER A O 1
ATOM 1823 N N . TRP A 1 215 ? -10.439 10.619 0.197 1.00 75.62 215 TRP A N 1
ATOM 1824 C CA . TRP A 1 215 ? -9.642 11.085 1.339 1.00 75.62 215 TRP A CA 1
ATOM 1825 C C . TRP A 1 215 ? -10.427 11.988 2.298 1.00 75.62 215 TRP A C 1
ATOM 1827 O O . TRP A 1 215 ? -10.308 11.858 3.510 1.00 75.62 215 TRP A O 1
ATOM 1837 N N . LYS A 1 216 ? -11.312 12.853 1.779 1.00 75.56 216 LYS A N 1
ATOM 1838 C CA . LYS A 1 216 ? -12.178 13.725 2.601 1.00 75.56 216 LYS A CA 1
ATOM 1839 C C . LYS A 1 216 ? -13.036 12.949 3.616 1.00 75.56 216 LYS A C 1
ATOM 1841 O O . LYS A 1 216 ? -13.494 13.532 4.597 1.00 75.56 216 LYS A O 1
ATOM 1846 N N . ILE A 1 217 ? -13.315 11.676 3.343 1.00 77.38 217 ILE A N 1
ATOM 1847 C CA . ILE A 1 217 ? -14.078 10.792 4.227 1.00 77.38 217 ILE A CA 1
ATOM 1848 C C . ILE A 1 217 ? -13.112 9.992 5.101 1.00 77.38 217 ILE A C 1
ATOM 1850 O O . ILE A 1 217 ? -13.313 9.946 6.306 1.00 77.38 217 ILE A O 1
ATOM 1854 N N . ILE A 1 218 ? -12.030 9.447 4.531 1.00 79.75 218 ILE A N 1
ATOM 1855 C CA . ILE A 1 218 ? -11.000 8.717 5.288 1.00 79.75 218 ILE A CA 1
ATOM 1856 C C . ILE A 1 218 ? -10.396 9.584 6.404 1.00 79.75 218 ILE A C 1
ATOM 1858 O O . ILE A 1 218 ? -10.318 9.133 7.541 1.00 79.75 218 ILE A O 1
ATOM 1862 N N . LYS A 1 219 ? -10.072 10.855 6.122 1.00 79.38 219 LYS A N 1
ATOM 1863 C CA . LYS A 1 219 ? -9.520 11.819 7.091 1.00 79.38 219 LYS A CA 1
ATOM 1864 C C . LYS A 1 219 ? -10.402 12.009 8.330 1.00 79.38 219 LYS A C 1
ATOM 1866 O O . LYS A 1 219 ? -9.874 12.378 9.372 1.00 79.38 219 LYS A O 1
ATOM 1871 N N . LEU A 1 220 ? -11.714 11.759 8.243 1.00 80.62 220 LEU A N 1
ATOM 1872 C CA . LEU A 1 220 ? -12.609 11.886 9.399 1.00 80.62 220 LEU A CA 1
ATOM 1873 C C . LEU A 1 220 ? -12.135 10.987 10.544 1.00 80.62 220 LEU A C 1
ATOM 1875 O O . LEU A 1 220 ? -11.969 11.461 11.655 1.00 80.62 220 LEU A O 1
ATOM 1879 N N . PHE A 1 221 ? -11.791 9.730 10.268 1.00 82.31 221 PHE A N 1
ATOM 1880 C CA . PHE A 1 221 ? -11.388 8.768 11.302 1.00 82.31 221 PHE A CA 1
ATOM 1881 C C . PHE A 1 221 ? -10.070 9.110 12.010 1.00 82.31 221 PHE A C 1
ATOM 1883 O O . PHE A 1 221 ? -9.734 8.503 13.026 1.00 82.31 221 PHE A O 1
ATOM 1890 N N . PHE A 1 222 ? -9.326 10.087 11.493 1.00 79.38 222 PHE A N 1
ATOM 1891 C CA . PHE A 1 222 ? -8.090 10.581 12.087 1.00 79.38 222 PHE A CA 1
ATOM 1892 C C . PHE A 1 222 ? -8.302 11.764 13.027 1.00 79.38 222 PHE A C 1
ATOM 1894 O O . PHE A 1 222 ? -7.351 12.180 13.688 1.00 79.38 222 PHE A O 1
ATOM 1901 N N . ASP A 1 223 ? -9.522 12.293 13.090 1.00 78.06 223 ASP A N 1
ATOM 1902 C CA . ASP A 1 223 ? -9.900 13.283 14.083 1.00 78.06 223 ASP A CA 1
ATOM 1903 C C . ASP A 1 223 ? -9.888 12.644 15.477 1.00 78.06 223 ASP A C 1
ATOM 1905 O O . ASP A 1 223 ? -10.442 11.560 15.683 1.00 78.06 223 ASP A O 1
ATOM 1909 N N . ASN A 1 224 ? -9.234 13.299 16.435 1.00 69.75 224 ASN A N 1
ATOM 1910 C CA . ASN A 1 224 ? -9.110 12.764 17.792 1.00 69.75 224 ASN A CA 1
ATOM 1911 C C . ASN A 1 224 ? -10.475 12.633 18.468 1.00 69.75 224 ASN A C 1
ATOM 1913 O O . ASN A 1 224 ? -10.680 11.707 19.247 1.00 69.75 224 ASN A O 1
ATOM 1917 N N . ASP A 1 225 ? -11.418 13.496 18.108 1.00 75.38 225 ASP A N 1
ATOM 1918 C CA . ASP A 1 225 ? -12.774 13.475 18.647 1.00 75.38 225 ASP A CA 1
ATOM 1919 C C . ASP A 1 225 ? -13.603 12.274 18.159 1.00 75.38 225 ASP A C 1
ATOM 1921 O O . ASP A 1 225 ? -14.663 11.983 18.710 1.00 75.38 225 ASP A O 1
ATOM 1925 N N . LEU A 1 226 ? -13.129 11.569 17.124 1.00 81.12 226 LEU A N 1
ATOM 1926 C CA . LEU A 1 226 ? -13.719 10.318 16.646 1.00 81.12 226 LEU A CA 1
ATOM 1927 C C . LEU A 1 226 ? -13.060 9.079 17.258 1.00 81.12 226 LEU A C 1
ATOM 1929 O O . LEU A 1 226 ? -13.482 7.962 16.960 1.00 81.12 226 LEU A O 1
ATOM 1933 N N . CYS A 1 227 ? -12.067 9.246 18.135 1.00 82.94 227 CYS A N 1
ATOM 1934 C CA . CYS A 1 227 ? -11.531 8.142 18.919 1.00 82.94 227 CYS A CA 1
ATOM 1935 C C . CYS A 1 227 ? -12.603 7.631 19.892 1.00 82.94 227 CYS A C 1
ATOM 1937 O O . CYS A 1 227 ? -13.024 8.385 20.771 1.00 82.94 227 CYS A O 1
ATOM 1939 N N . PRO A 1 228 ? -13.058 6.373 19.764 1.00 84.50 228 PRO A N 1
ATOM 1940 C CA . PRO A 1 228 ? -14.118 5.882 20.621 1.00 84.50 228 PRO A CA 1
ATOM 1941 C C . PRO A 1 228 ? -13.659 5.726 22.075 1.00 84.50 228 PRO A C 1
ATOM 1943 O O . PRO A 1 228 ? -12.477 5.459 22.321 1.00 84.50 228 PRO A O 1
ATOM 1946 N N . PRO A 1 229 ? -14.589 5.857 23.038 1.00 85.69 229 PRO A N 1
ATOM 1947 C CA . PRO A 1 229 ? -14.321 5.571 24.438 1.00 85.69 229 PRO A CA 1
ATOM 1948 C C . PRO A 1 229 ? -13.860 4.123 24.662 1.00 85.69 229 PRO A C 1
ATOM 1950 O O . PRO A 1 229 ? -14.174 3.212 23.894 1.00 85.69 229 PRO A O 1
ATOM 1953 N N . GLU A 1 230 ? -13.119 3.903 25.745 1.00 80.44 230 GLU A N 1
ATOM 1954 C CA . GLU A 1 230 ? -12.467 2.621 26.043 1.00 80.44 230 GLU A CA 1
ATOM 1955 C C . GLU A 1 230 ? -13.447 1.448 26.208 1.00 80.44 230 GLU A C 1
ATOM 1957 O O . GLU A 1 230 ? -13.106 0.304 25.908 1.00 80.44 230 GLU A O 1
ATOM 1962 N N . ASP A 1 231 ? -14.680 1.704 26.643 1.00 86.38 231 ASP A N 1
ATOM 1963 C CA . ASP A 1 231 ? -15.710 0.684 26.841 1.00 86.38 231 ASP A CA 1
ATOM 1964 C C . ASP A 1 231 ? -16.269 0.106 25.531 1.00 86.38 231 ASP A C 1
ATOM 1966 O O . ASP A 1 231 ? -16.949 -0.923 25.581 1.00 86.38 231 ASP A O 1
ATOM 1970 N N . TYR A 1 232 ? -15.939 0.688 24.373 1.00 88.12 232 TYR A N 1
ATOM 1971 C CA . TYR A 1 232 ? -16.317 0.164 23.055 1.00 88.12 232 TYR A CA 1
ATOM 1972 C C . TYR A 1 232 ? -15.455 -1.025 22.614 1.00 88.12 232 TYR A C 1
ATOM 1974 O O . TYR A 1 232 ? -15.881 -1.788 21.746 1.00 88.12 232 TYR A O 1
ATOM 1982 N N . PHE A 1 233 ? -14.270 -1.214 23.199 1.00 86.94 233 PHE A N 1
ATOM 1983 C CA . PHE A 1 233 ? -13.349 -2.293 22.840 1.00 86.94 233 PHE A CA 1
ATOM 1984 C C . PHE A 1 233 ? -13.569 -3.549 23.690 1.00 86.94 233 PHE A C 1
ATOM 1986 O O . PHE A 1 233 ? -13.986 -3.469 24.846 1.00 86.94 233 PHE A O 1
ATOM 1993 N N . ILE A 1 234 ? -13.276 -4.725 23.125 1.00 83.12 234 ILE A N 1
ATOM 1994 C CA . ILE A 1 234 ? -13.391 -6.013 23.837 1.00 83.12 234 ILE A CA 1
ATOM 1995 C C . ILE A 1 234 ? -12.283 -6.225 24.881 1.00 83.12 234 ILE A C 1
ATOM 1997 O O . ILE A 1 234 ? -12.438 -7.039 25.791 1.00 83.12 234 ILE A O 1
ATOM 2001 N N . PHE A 1 235 ? -11.173 -5.494 24.756 1.00 79.19 235 PHE A N 1
ATOM 2002 C CA . PHE A 1 235 ? -10.011 -5.596 25.636 1.00 79.19 235 PHE A CA 1
ATOM 2003 C C . PHE A 1 235 ? -10.278 -4.959 27.001 1.00 79.19 235 PHE A C 1
ATOM 2005 O O . PHE A 1 235 ? -11.031 -3.989 27.110 1.00 79.19 235 PHE A O 1
ATOM 2012 N N . LYS A 1 236 ? -9.637 -5.482 28.051 1.00 70.31 236 LYS A N 1
ATOM 2013 C CA . LYS A 1 236 ? -9.741 -4.918 29.404 1.00 70.31 236 LYS A CA 1
ATOM 2014 C C . LYS A 1 236 ? -8.616 -3.923 29.686 1.00 70.31 236 LYS A C 1
ATOM 2016 O O . LYS A 1 236 ? -8.877 -2.925 30.349 1.00 70.31 236 LYS A O 1
ATOM 2021 N N . GLU A 1 237 ? -7.423 -4.150 29.140 1.00 78.50 237 GLU A N 1
ATOM 2022 C CA . GLU A 1 237 ? -6.242 -3.306 29.324 1.00 78.50 237 GLU A CA 1
ATOM 2023 C C . GLU A 1 237 ? -6.275 -2.038 28.450 1.00 78.50 237 GLU A C 1
ATOM 2025 O O . GLU A 1 237 ? -6.409 -2.115 27.228 1.00 78.50 237 GLU A O 1
ATOM 2030 N N . ASP A 1 238 ? -6.085 -0.860 29.050 1.00 61.56 238 ASP A N 1
ATOM 2031 C CA . ASP A 1 238 ? -6.206 0.435 28.352 1.00 61.56 238 ASP A CA 1
ATOM 2032 C C . ASP A 1 238 ? -5.147 0.663 27.271 1.00 61.56 238 ASP A C 1
ATOM 2034 O O . ASP A 1 238 ? -5.429 1.271 26.235 1.00 61.56 238 ASP A O 1
ATOM 2038 N N . GLN A 1 239 ? -3.939 0.134 27.473 1.00 65.75 239 GLN A N 1
ATOM 2039 C CA . GLN A 1 239 ? -2.862 0.224 26.489 1.00 65.75 239 GLN A CA 1
ATOM 2040 C C . GLN A 1 239 ? -3.245 -0.494 25.184 1.00 65.75 239 GLN A C 1
ATOM 2042 O O . GLN A 1 239 ? -3.153 0.095 24.108 1.00 65.75 239 GLN A O 1
ATOM 2047 N N . LEU A 1 240 ? -3.795 -1.711 25.284 1.00 69.19 240 LEU A N 1
ATOM 2048 C CA . LEU A 1 240 ? -4.221 -2.499 24.123 1.00 69.19 240 LEU A CA 1
ATOM 2049 C C . LEU A 1 240 ? -5.349 -1.815 23.341 1.00 69.19 240 LEU A C 1
ATOM 2051 O O . LEU A 1 240 ? -5.370 -1.867 22.113 1.00 69.19 240 LEU A O 1
ATOM 2055 N N . LYS A 1 241 ? -6.261 -1.113 24.025 1.00 67.38 241 LYS A N 1
ATOM 2056 C CA . LYS A 1 241 ? -7.341 -0.349 23.374 1.00 67.38 241 LYS A CA 1
ATOM 2057 C C . LYS A 1 241 ? -6.795 0.819 22.551 1.00 67.38 241 LYS A C 1
ATOM 2059 O O . LYS A 1 241 ? -7.190 1.014 21.400 1.00 67.38 241 LYS A O 1
ATOM 2064 N N . ARG A 1 242 ? -5.874 1.600 23.131 1.00 67.50 242 ARG A N 1
ATOM 2065 C CA . ARG A 1 242 ? -5.245 2.746 22.450 1.00 67.50 242 ARG A CA 1
ATOM 2066 C C . ARG A 1 242 ? -4.436 2.295 21.245 1.00 67.50 242 ARG A C 1
ATOM 2068 O O . ARG A 1 242 ? -4.474 2.954 20.205 1.00 67.50 242 ARG A O 1
ATOM 2075 N N . ASP A 1 243 ? -3.741 1.176 21.378 1.00 72.88 243 ASP A N 1
ATOM 2076 C CA . ASP A 1 243 ? -2.940 0.618 20.300 1.00 72.88 243 ASP A CA 1
ATOM 2077 C C . ASP A 1 243 ? -3.828 0.026 19.199 1.00 72.88 243 ASP A C 1
ATOM 2079 O O . ASP A 1 243 ? -3.555 0.259 18.025 1.00 72.88 243 ASP A O 1
ATOM 2083 N N . ALA A 1 244 ? -4.968 -0.587 19.532 1.00 75.50 244 ALA A N 1
ATOM 2084 C CA . ALA A 1 244 ? -5.941 -1.060 18.544 1.00 75.50 244 ALA A CA 1
ATOM 2085 C C . ALA A 1 244 ? -6.483 0.076 17.654 1.00 75.50 244 ALA A C 1
ATOM 2087 O O . ALA A 1 244 ? -6.474 -0.039 16.427 1.00 75.50 244 ALA A O 1
ATOM 2088 N N . TYR A 1 245 ? -6.910 1.208 18.230 1.00 79.06 245 TYR A N 1
ATOM 2089 C CA . TYR A 1 245 ? -7.430 2.318 17.416 1.00 79.06 245 TYR A CA 1
ATOM 2090 C C . TYR A 1 245 ? -6.338 3.031 16.604 1.00 79.06 245 TYR A C 1
ATOM 2092 O O . 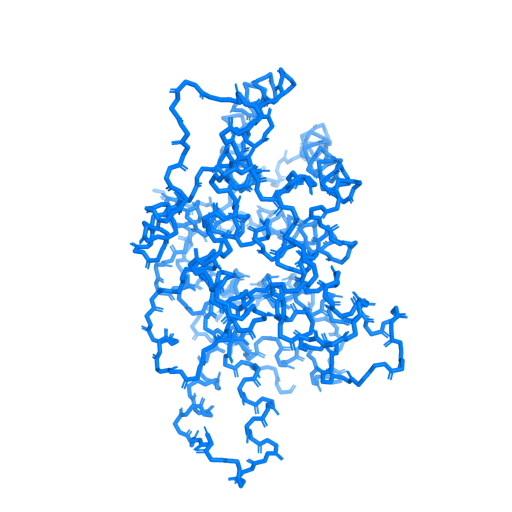TYR A 1 245 ? -6.577 3.462 15.475 1.00 79.06 245 TYR A O 1
ATOM 2100 N N . LYS A 1 246 ? -5.117 3.144 17.145 1.00 76.69 246 LYS A N 1
ATOM 2101 C CA . LYS A 1 246 ? -3.964 3.653 16.384 1.00 76.69 246 LYS A CA 1
ATOM 2102 C C . LYS A 1 246 ? -3.634 2.744 15.201 1.00 76.69 246 LYS A C 1
ATOM 2104 O O . LYS A 1 246 ? -3.480 3.253 14.093 1.00 76.69 246 LYS A O 1
ATOM 2109 N N . THR A 1 247 ? -3.614 1.431 15.416 1.00 74.56 247 THR A N 1
ATOM 2110 C CA . THR A 1 247 ? -3.387 0.435 14.363 1.00 74.56 247 THR A CA 1
ATOM 2111 C C . THR A 1 247 ? -4.478 0.498 13.298 1.00 74.56 247 THR A C 1
ATOM 2113 O O . THR A 1 247 ? -4.159 0.544 12.115 1.00 74.56 247 THR A O 1
ATOM 2116 N N . PHE A 1 248 ? -5.754 0.622 13.688 1.00 80.56 248 PHE A N 1
ATOM 2117 C CA . PHE A 1 248 ? -6.855 0.846 12.743 1.00 80.56 248 PHE A CA 1
ATOM 2118 C C . PHE A 1 248 ? -6.604 2.069 11.848 1.00 80.56 248 PHE A C 1
ATOM 2120 O O . PHE A 1 248 ? -6.716 1.977 10.628 1.00 80.56 248 PHE A O 1
ATOM 2127 N N . LYS A 1 249 ? -6.216 3.211 12.431 1.00 80.94 249 LYS A N 1
ATOM 2128 C CA . LYS A 1 249 ? -5.921 4.432 11.664 1.00 80.94 249 LYS A CA 1
ATOM 2129 C C . LYS A 1 249 ? -4.735 4.250 10.713 1.00 80.94 249 LYS A C 1
ATOM 2131 O O . LYS A 1 249 ? -4.839 4.628 9.548 1.00 80.94 249 LYS A O 1
ATOM 2136 N N . GLY A 1 250 ? -3.638 3.656 11.183 1.00 74.88 250 GLY A N 1
ATOM 2137 C CA . GLY A 1 250 ? -2.467 3.371 10.346 1.00 74.88 250 GLY A CA 1
ATOM 2138 C C . GLY A 1 250 ? -2.812 2.464 9.161 1.00 74.88 250 GLY A C 1
ATOM 2139 O O . GLY A 1 250 ? -2.508 2.795 8.014 1.00 74.88 250 GLY A O 1
ATOM 2140 N N . ASN A 1 251 ? -3.543 1.377 9.417 1.00 75.75 251 ASN A N 1
ATOM 2141 C CA . ASN A 1 251 ? -3.998 0.450 8.380 1.00 75.75 251 ASN A CA 1
ATOM 2142 C C . ASN A 1 251 ? -4.963 1.113 7.395 1.00 75.75 251 ASN A C 1
ATOM 2144 O O . ASN A 1 251 ? -4.870 0.875 6.194 1.00 75.75 251 ASN A O 1
ATOM 2148 N N . LEU A 1 252 ? -5.857 1.985 7.869 1.00 79.81 252 LEU A N 1
ATOM 2149 C CA . LEU A 1 252 ? -6.833 2.657 7.014 1.00 79.81 252 LEU A CA 1
ATOM 2150 C C . LEU A 1 252 ? -6.143 3.626 6.048 1.00 79.81 252 LEU A C 1
ATOM 2152 O O . LEU A 1 252 ? -6.508 3.705 4.872 1.00 79.81 252 LEU A O 1
ATOM 2156 N N . PHE A 1 253 ? -5.129 4.348 6.535 1.00 78.88 253 PHE A N 1
ATOM 2157 C CA . PHE A 1 253 ? -4.313 5.232 5.709 1.00 78.88 253 PHE A CA 1
ATOM 2158 C C . PHE A 1 253 ? -3.538 4.445 4.653 1.00 78.88 253 PHE A C 1
ATOM 2160 O O . PHE A 1 253 ? -3.610 4.757 3.465 1.00 78.88 253 PHE A O 1
ATOM 2167 N N . PHE A 1 254 ? -2.832 3.395 5.069 1.00 75.69 254 PHE A N 1
ATOM 2168 C CA . PHE A 1 254 ? -2.025 2.593 4.159 1.00 75.69 254 PHE A CA 1
ATOM 2169 C C . PHE A 1 254 ? -2.882 1.850 3.125 1.00 75.69 254 PHE A C 1
ATOM 2171 O O . PHE A 1 254 ? -2.563 1.849 1.939 1.00 75.69 254 PHE A O 1
ATOM 2178 N N . SER A 1 255 ? -4.035 1.323 3.535 1.00 77.12 255 SER A N 1
ATOM 2179 C CA . SER A 1 255 ? -5.015 0.696 2.643 1.00 77.12 255 SER A CA 1
ATOM 2180 C C . SER A 1 255 ? -5.543 1.657 1.576 1.00 77.12 255 SER A C 1
ATOM 2182 O O . SER A 1 255 ? -5.731 1.258 0.424 1.00 77.12 255 SER A O 1
ATOM 2184 N N . PHE A 1 256 ? -5.748 2.934 1.921 1.00 80.06 256 PHE A N 1
ATOM 2185 C CA . PHE A 1 256 ? -6.096 3.975 0.950 1.00 80.06 256 PHE A CA 1
ATOM 2186 C C . PHE A 1 256 ? -4.978 4.197 -0.077 1.00 80.06 256 PHE A C 1
ATOM 2188 O O . PHE A 1 256 ? -5.244 4.204 -1.279 1.00 80.06 256 PHE A O 1
ATOM 2195 N N . ILE A 1 257 ? -3.736 4.323 0.396 1.00 78.69 257 ILE A N 1
ATOM 2196 C CA . ILE A 1 257 ? -2.536 4.469 -0.436 1.00 78.69 257 ILE A CA 1
ATOM 2197 C C . ILE A 1 257 ? -2.416 3.275 -1.396 1.00 78.69 257 ILE A C 1
ATOM 2199 O O . ILE A 1 257 ? -2.496 3.451 -2.610 1.00 78.69 257 ILE A O 1
ATOM 2203 N N . LEU A 1 258 ? -2.364 2.043 -0.894 1.00 76.31 258 LEU A N 1
ATOM 2204 C CA . LEU A 1 258 ? -2.275 0.845 -1.737 1.00 76.31 258 LEU A CA 1
ATOM 2205 C C . LEU A 1 258 ? -3.400 0.735 -2.768 1.00 76.31 258 LEU A C 1
ATOM 2207 O O . LEU A 1 258 ? -3.157 0.338 -3.906 1.00 76.31 258 LEU A O 1
ATOM 2211 N N . THR A 1 259 ? -4.630 1.088 -2.390 1.00 77.94 259 THR A N 1
ATOM 2212 C CA . THR A 1 259 ? -5.766 1.070 -3.320 1.00 77.94 259 THR A CA 1
ATOM 2213 C C . THR A 1 259 ? -5.511 2.011 -4.495 1.00 77.94 259 THR A C 1
ATOM 2215 O O . THR A 1 259 ? -5.593 1.577 -5.640 1.00 77.94 259 THR A O 1
ATOM 2218 N N . ASN A 1 260 ? -5.087 3.251 -4.232 1.00 80.38 260 ASN A N 1
ATOM 2219 C CA . ASN A 1 260 ? -4.756 4.208 -5.291 1.00 80.38 260 ASN A CA 1
ATOM 2220 C C . ASN A 1 260 ? -3.571 3.750 -6.154 1.00 80.38 260 ASN A C 1
ATOM 2222 O O . ASN A 1 260 ? -3.573 3.994 -7.361 1.00 80.38 260 ASN A O 1
ATOM 2226 N N . LEU A 1 261 ? -2.564 3.098 -5.555 1.00 81.12 261 LEU A N 1
ATOM 2227 C CA . LEU A 1 261 ? -1.424 2.540 -6.287 1.00 81.12 261 LEU A CA 1
ATOM 2228 C C . LEU A 1 261 ? -1.904 1.510 -7.310 1.00 81.12 261 LEU A C 1
ATOM 2230 O O . LEU A 1 261 ? -1.644 1.666 -8.500 1.00 81.12 261 LEU A O 1
ATOM 2234 N N . PHE A 1 262 ? -2.619 0.480 -6.857 1.00 80.31 262 PHE A N 1
ATOM 2235 C CA . PHE A 1 262 ? -3.062 -0.603 -7.732 1.00 80.31 262 PHE A CA 1
ATOM 2236 C C . PHE A 1 262 ? -4.095 -0.134 -8.759 1.00 80.31 262 PHE A C 1
ATOM 2238 O O . PHE A 1 262 ? -3.988 -0.513 -9.923 1.00 80.31 262 PHE A O 1
ATOM 2245 N N . ASP A 1 263 ? -5.030 0.739 -8.373 1.00 81.12 263 ASP A N 1
ATOM 2246 C CA . ASP A 1 263 ? -5.987 1.347 -9.306 1.00 81.12 263 ASP A CA 1
ATOM 2247 C C . ASP A 1 263 ? -5.250 2.135 -10.403 1.00 81.12 263 ASP A C 1
ATOM 2249 O O . ASP A 1 263 ? -5.607 2.057 -11.579 1.00 81.12 263 ASP A O 1
ATOM 2253 N N . SER A 1 264 ? -4.185 2.865 -10.042 1.00 83.50 264 SER A N 1
ATOM 2254 C CA . SER A 1 264 ? -3.355 3.579 -11.014 1.00 83.50 264 SER A CA 1
ATOM 2255 C C . SER A 1 264 ? -2.560 2.627 -11.905 1.00 83.50 264 SER A C 1
ATOM 2257 O O . SER A 1 264 ? -2.472 2.878 -13.100 1.00 83.50 264 SER A O 1
ATOM 2259 N N . LEU A 1 265 ? -1.971 1.560 -11.363 1.00 85.38 265 LEU A N 1
ATOM 2260 C CA . LEU A 1 265 ? -1.198 0.597 -12.154 1.00 85.38 265 LEU A CA 1
ATOM 2261 C C . LEU A 1 265 ? -2.076 -0.119 -13.190 1.00 85.38 265 LEU A C 1
ATOM 2263 O O . LEU A 1 265 ? -1.666 -0.258 -14.341 1.00 85.38 265 LEU A O 1
ATOM 2267 N N . VAL A 1 266 ? -3.297 -0.505 -12.809 1.00 85.69 266 VAL A N 1
ATOM 2268 C CA . VAL A 1 266 ? -4.271 -1.129 -13.719 1.00 85.69 266 VAL A CA 1
ATOM 2269 C C . VAL A 1 266 ? -4.757 -0.132 -14.771 1.00 85.69 266 VAL A C 1
ATOM 2271 O O . VAL A 1 266 ? -4.738 -0.433 -15.961 1.00 85.69 266 VAL A O 1
ATOM 2274 N N . LYS A 1 267 ? -5.143 1.087 -14.368 1.00 86.69 267 LYS A N 1
ATOM 2275 C CA . LYS A 1 267 ? -5.645 2.119 -15.294 1.00 86.69 267 LYS A CA 1
ATOM 2276 C C . LYS A 1 267 ? -4.627 2.509 -16.369 1.00 86.69 267 LYS A C 1
ATOM 2278 O O . LYS A 1 267 ? -5.010 2.851 -17.484 1.00 86.69 267 LYS A O 1
ATOM 2283 N N . GLU A 1 268 ? -3.347 2.483 -16.021 1.00 84.31 268 GLU A N 1
ATOM 2284 C CA . GLU A 1 268 ? -2.239 2.792 -16.928 1.00 84.31 268 GLU A CA 1
ATOM 2285 C C . GLU A 1 268 ? -1.735 1.556 -17.700 1.00 84.31 268 GLU A C 1
ATOM 2287 O O . GLU A 1 268 ? -0.699 1.636 -18.359 1.00 84.31 268 GLU A O 1
ATOM 2292 N N . ASN A 1 269 ? -2.465 0.431 -17.628 1.00 85.81 269 ASN A N 1
ATOM 2293 C CA . ASN A 1 269 ? -2.184 -0.845 -18.295 1.00 85.81 269 ASN A CA 1
ATOM 2294 C C . ASN A 1 269 ? -0.807 -1.449 -17.965 1.00 85.81 269 ASN A C 1
ATOM 2296 O O . ASN A 1 269 ? -0.202 -2.116 -18.801 1.00 85.81 269 ASN A O 1
ATOM 2300 N N . ILE A 1 270 ? -0.298 -1.214 -16.752 1.00 84.50 270 ILE A N 1
ATOM 2301 C CA . ILE A 1 270 ? 1.027 -1.688 -16.320 1.00 84.50 270 ILE A CA 1
ATOM 2302 C C . ILE A 1 270 ? 0.959 -3.104 -15.735 1.00 84.50 270 ILE A C 1
ATOM 2304 O O . ILE A 1 270 ? 1.878 -3.900 -15.930 1.00 84.50 270 ILE A O 1
ATOM 2308 N N . ILE A 1 271 ? -0.127 -3.406 -15.023 1.00 83.38 271 ILE A N 1
ATOM 2309 C CA . ILE A 1 271 ? -0.426 -4.730 -14.465 1.00 83.38 271 ILE A CA 1
ATOM 2310 C C . ILE A 1 271 ? -1.849 -5.138 -14.842 1.00 83.38 271 ILE A C 1
ATOM 2312 O O . ILE A 1 271 ? -2.692 -4.278 -15.117 1.00 83.38 271 ILE A O 1
ATOM 2316 N N . THR A 1 272 ? -2.133 -6.436 -14.812 1.00 83.06 272 THR A N 1
ATOM 2317 C CA . THR A 1 272 ? -3.492 -6.959 -14.965 1.00 83.06 272 THR A CA 1
ATOM 2318 C C . THR A 1 272 ? -4.276 -6.966 -13.648 1.00 83.06 272 THR A C 1
ATOM 2320 O O . THR A 1 272 ? -3.721 -6.811 -12.553 1.00 83.06 272 THR A O 1
ATOM 2323 N N . ASP A 1 273 ? -5.599 -7.143 -13.747 1.00 78.75 273 ASP A N 1
ATOM 2324 C CA . ASP A 1 273 ? -6.443 -7.390 -12.573 1.00 78.75 273 ASP A CA 1
ATOM 2325 C C . ASP A 1 273 ? -6.028 -8.701 -11.882 1.00 78.75 273 ASP A C 1
ATOM 2327 O O . ASP A 1 273 ? -6.017 -8.774 -10.651 1.00 78.75 273 ASP A O 1
ATOM 2331 N N . GLU A 1 274 ? -5.595 -9.706 -12.652 1.00 75.69 274 GLU A N 1
ATOM 2332 C CA . GLU A 1 274 ? -5.034 -10.949 -12.129 1.00 75.69 274 GLU A CA 1
ATOM 2333 C C . GLU A 1 274 ? -3.774 -10.703 -11.289 1.00 75.69 274 GLU A C 1
ATOM 2335 O O . GLU A 1 274 ? -3.665 -11.249 -10.191 1.00 75.69 274 GLU A O 1
ATOM 2340 N N . THR A 1 275 ? -2.851 -9.832 -11.715 1.00 76.44 275 THR A N 1
ATOM 2341 C CA . THR A 1 275 ? -1.674 -9.471 -10.899 1.00 76.44 275 THR A CA 1
ATOM 2342 C C . THR A 1 275 ? -2.059 -8.748 -9.626 1.00 76.44 275 THR A C 1
ATOM 2344 O O . THR A 1 275 ? -1.466 -8.993 -8.575 1.00 76.44 275 THR A O 1
ATOM 2347 N N . ARG A 1 276 ? -3.040 -7.837 -9.701 1.00 77.56 276 ARG A N 1
ATOM 2348 C CA . ARG A 1 276 ? -3.543 -7.129 -8.518 1.00 77.56 276 ARG A CA 1
ATOM 2349 C C . ARG A 1 276 ? -4.026 -8.139 -7.485 1.00 77.56 276 ARG A C 1
ATOM 2351 O O . ARG A 1 276 ? -3.680 -8.013 -6.310 1.00 77.56 276 ARG A O 1
ATOM 2358 N N . ILE A 1 277 ? -4.780 -9.146 -7.928 1.00 73.69 277 ILE A N 1
ATOM 2359 C CA . ILE A 1 277 ? -5.217 -10.254 -7.079 1.00 73.69 277 ILE A CA 1
ATOM 2360 C C . ILE A 1 277 ? -3.992 -11.027 -6.581 1.00 73.69 277 ILE A C 1
ATOM 2362 O O . ILE A 1 277 ? -3.836 -11.139 -5.375 1.00 73.69 277 ILE A O 1
ATOM 2366 N N . MET A 1 278 ? -3.077 -11.455 -7.456 1.00 71.12 278 MET A N 1
ATOM 2367 C CA . MET A 1 278 ? -1.890 -12.248 -7.104 1.00 71.12 278 MET A CA 1
ATOM 2368 C C . MET A 1 278 ? -1.008 -11.590 -6.033 1.00 71.12 278 MET A C 1
ATOM 2370 O O . MET A 1 278 ? -0.569 -12.262 -5.098 1.00 71.12 278 MET A O 1
ATOM 2374 N N . ILE A 1 279 ? -0.744 -10.289 -6.152 1.00 71.31 279 ILE A N 1
ATOM 2375 C CA . ILE A 1 279 ? 0.043 -9.513 -5.185 1.00 71.31 279 ILE A CA 1
ATOM 2376 C C . ILE A 1 279 ? -0.691 -9.452 -3.845 1.00 71.31 279 ILE A C 1
ATOM 2378 O O . ILE A 1 279 ? -0.096 -9.693 -2.795 1.00 71.31 279 ILE A O 1
ATOM 2382 N N . ARG A 1 280 ? -1.999 -9.166 -3.878 1.00 68.81 280 ARG A N 1
ATOM 2383 C CA . ARG A 1 280 ? -2.844 -9.136 -2.679 1.00 68.81 280 ARG A CA 1
ATOM 2384 C C . ARG A 1 280 ? -2.950 -10.529 -2.042 1.00 68.81 280 ARG A C 1
ATOM 2386 O O . ARG A 1 280 ? -2.959 -10.658 -0.826 1.00 68.81 280 ARG A O 1
ATOM 2393 N N . THR A 1 281 ? -2.968 -11.604 -2.819 1.00 64.88 281 THR A N 1
ATOM 2394 C CA . THR A 1 281 ? -3.022 -12.964 -2.274 1.00 64.88 281 THR A CA 1
ATOM 2395 C C . THR A 1 281 ? -1.679 -13.452 -1.775 1.00 64.88 281 THR A C 1
ATOM 2397 O O . THR A 1 281 ? -1.654 -14.175 -0.789 1.00 64.88 281 THR A O 1
ATOM 2400 N N . GLY A 1 282 ? -0.568 -13.073 -2.410 1.00 62.88 282 GLY A N 1
ATOM 2401 C CA . GLY A 1 282 ? 0.756 -13.610 -2.095 1.00 62.88 282 GLY A CA 1
ATOM 2402 C C . GLY A 1 282 ? 1.167 -13.367 -0.645 1.00 62.88 282 GLY A C 1
ATOM 2403 O O . GLY A 1 282 ? 1.702 -14.262 -0.000 1.00 62.88 282 GLY A O 1
ATOM 2404 N N . THR A 1 283 ? 0.822 -12.210 -0.075 1.00 60.06 283 THR A N 1
ATOM 2405 C CA . THR A 1 283 ? 1.118 -11.913 1.334 1.00 60.06 283 THR A CA 1
ATOM 2406 C C . THR A 1 283 ? 0.208 -12.712 2.271 1.00 60.06 283 THR A C 1
ATOM 2408 O O . THR A 1 283 ? 0.645 -13.177 3.322 1.00 60.06 283 THR A O 1
ATOM 2411 N N . ARG A 1 284 ? -1.064 -12.909 1.886 1.00 61.66 284 ARG A N 1
ATOM 2412 C CA . ARG A 1 284 ? -2.028 -13.738 2.632 1.00 61.66 284 ARG A CA 1
ATOM 2413 C C . ARG A 1 284 ? -1.602 -15.203 2.649 1.00 61.66 284 ARG A C 1
ATOM 2415 O O . ARG A 1 284 ? -1.662 -15.847 3.695 1.00 61.66 284 ARG A O 1
ATOM 2422 N N . LEU A 1 285 ? -1.178 -15.707 1.492 1.00 59.47 285 LEU A N 1
ATOM 2423 C CA . LEU A 1 285 ? -0.645 -17.051 1.315 1.00 59.47 285 LEU A CA 1
ATOM 2424 C C . LEU A 1 285 ? 0.650 -17.208 2.110 1.00 59.47 285 LEU A C 1
ATOM 2426 O O . LEU A 1 285 ? 0.781 -18.216 2.788 1.00 59.47 285 LEU A O 1
ATOM 2430 N N . TYR A 1 286 ? 1.516 -16.185 2.162 1.00 59.03 286 TYR A N 1
ATOM 2431 C CA . TYR A 1 286 ? 2.710 -16.214 3.010 1.00 59.03 286 TYR A CA 1
ATOM 2432 C C . TYR A 1 286 ? 2.399 -16.453 4.478 1.00 59.03 286 TYR A C 1
ATOM 2434 O O . TYR A 1 286 ? 2.940 -17.365 5.105 1.00 59.03 286 TYR A O 1
ATOM 2442 N N . TYR A 1 287 ? 1.496 -15.641 5.021 1.00 58.78 287 TYR A N 1
ATOM 2443 C CA . TYR A 1 287 ? 1.097 -15.771 6.412 1.00 58.78 287 TYR A CA 1
ATOM 2444 C C . TYR A 1 287 ? 0.493 -17.153 6.696 1.00 58.78 287 TYR A C 1
ATOM 2446 O O . TYR A 1 287 ? 0.861 -17.792 7.681 1.00 58.78 287 TYR A O 1
ATOM 2454 N N . ARG A 1 288 ? -0.395 -17.640 5.818 1.00 58.66 288 ARG A N 1
ATOM 2455 C CA . ARG A 1 288 ? -1.018 -18.964 5.957 1.00 58.66 288 ARG A CA 1
ATOM 2456 C C . ARG A 1 288 ? -0.004 -20.101 5.850 1.00 58.66 288 ARG A C 1
ATOM 2458 O O . ARG A 1 288 ? -0.066 -21.005 6.668 1.00 58.66 288 ARG A O 1
ATOM 2465 N N . ASP A 1 289 ? 0.939 -20.055 4.916 1.00 56.06 289 ASP A N 1
ATOM 2466 C CA . ASP A 1 289 ? 1.977 -21.082 4.774 1.00 56.06 289 ASP A CA 1
ATOM 2467 C C . ASP A 1 289 ? 2.826 -21.179 6.043 1.00 56.06 289 ASP A C 1
ATOM 2469 O O . ASP A 1 289 ? 2.987 -22.250 6.626 1.00 56.06 289 ASP A O 1
ATOM 2473 N N . PHE A 1 290 ? 3.292 -20.031 6.539 1.00 54.31 290 PHE A N 1
ATOM 2474 C CA . PHE A 1 290 ? 4.117 -19.971 7.739 1.00 54.31 290 PHE A CA 1
ATOM 2475 C C . PHE A 1 290 ? 3.357 -20.405 9.005 1.00 54.31 290 PHE A C 1
ATOM 2477 O O . PHE A 1 290 ? 3.922 -21.100 9.852 1.00 54.31 290 PHE A O 1
ATOM 2484 N N . TYR A 1 291 ? 2.088 -20.002 9.140 1.00 53.12 291 TYR A N 1
ATOM 2485 C CA . TYR A 1 291 ? 1.248 -20.281 10.310 1.00 53.12 291 TYR A CA 1
ATOM 2486 C C . TYR A 1 291 ? 0.696 -21.713 10.319 1.00 53.12 291 TYR A C 1
ATOM 2488 O O . TYR A 1 291 ? 0.749 -22.395 11.341 1.00 53.12 291 TYR A O 1
ATOM 2496 N N . ILE A 1 292 ? 0.186 -22.171 9.176 1.00 52.53 292 ILE A N 1
ATOM 2497 C CA . ILE A 1 292 ? -0.593 -23.400 9.061 1.00 52.53 292 ILE A CA 1
ATOM 2498 C C . ILE A 1 292 ? 0.306 -24.605 8.747 1.00 52.53 292 ILE A C 1
ATOM 2500 O O . ILE A 1 292 ? 0.117 -25.657 9.343 1.00 52.53 292 ILE A O 1
ATOM 2504 N N . LYS A 1 293 ? 1.345 -24.496 7.901 1.00 51.91 293 LYS A N 1
ATOM 2505 C CA . LYS A 1 293 ? 2.219 -25.661 7.621 1.00 51.91 293 LYS A CA 1
ATOM 2506 C C . LYS A 1 293 ? 3.092 -26.079 8.786 1.00 51.91 293 LYS A C 1
ATOM 2508 O O . LYS A 1 293 ? 3.375 -27.261 8.951 1.00 51.91 293 LYS A O 1
ATOM 2513 N N . ARG A 1 294 ? 3.546 -25.121 9.601 1.00 51.78 294 ARG A N 1
ATOM 2514 C CA . ARG A 1 294 ? 4.364 -25.433 10.786 1.00 51.78 294 ARG A CA 1
ATOM 2515 C C . ARG A 1 294 ? 3.573 -26.184 11.862 1.00 51.78 294 ARG A C 1
ATOM 2517 O O . ARG A 1 294 ? 4.170 -26.658 12.824 1.00 51.78 294 ARG A O 1
ATOM 2524 N N . ARG A 1 295 ? 2.256 -26.304 11.684 1.00 52.06 295 ARG A N 1
ATOM 2525 C CA . ARG A 1 295 ? 1.336 -27.110 12.478 1.00 52.06 295 ARG A CA 1
ATOM 2526 C C . ARG A 1 295 ? 0.434 -27.894 11.526 1.00 52.06 295 ARG A C 1
ATOM 2528 O O . ARG A 1 295 ? -0.710 -27.518 11.318 1.00 52.06 295 ARG A O 1
ATOM 2535 N N . MET A 1 296 ? 0.947 -28.968 10.914 1.00 59.94 296 MET A N 1
ATOM 2536 C CA . MET A 1 296 ? 0.145 -29.858 10.045 1.00 59.94 296 MET A CA 1
ATOM 2537 C C . MET A 1 296 ? -1.107 -30.421 10.751 1.00 59.94 296 MET A C 1
ATOM 2539 O O . MET A 1 296 ? -2.038 -30.882 10.102 1.00 59.94 296 MET A O 1
ATOM 2543 N N . ASP A 1 297 ? -1.127 -30.372 12.083 1.00 61.41 297 ASP A N 1
ATOM 2544 C CA . ASP A 1 297 ? -2.240 -30.694 12.973 1.00 61.41 297 ASP A CA 1
ATOM 2545 C C . ASP A 1 297 ? -3.261 -29.550 13.150 1.00 61.41 297 ASP A C 1
ATOM 2547 O O . ASP A 1 297 ? -4.295 -29.736 13.795 1.00 61.41 297 ASP A O 1
ATOM 2551 N N . HIS A 1 298 ? -3.004 -28.363 12.593 1.00 60.69 298 HIS A N 1
ATOM 2552 C CA . HIS A 1 298 ? -3.906 -27.222 12.670 1.00 60.69 298 HIS A CA 1
ATOM 2553 C C . HIS A 1 298 ? -5.156 -27.467 11.804 1.00 60.69 298 HIS A C 1
ATOM 2555 O O . HIS A 1 298 ? -5.021 -27.806 10.627 1.00 60.69 298 HIS A O 1
ATOM 2561 N N . PRO A 1 299 ? -6.378 -27.210 12.314 1.00 60.03 299 PRO A N 1
ATOM 2562 C CA . PRO A 1 299 ? -7.633 -27.485 11.597 1.00 60.03 299 PRO A CA 1
ATOM 2563 C C . PRO A 1 299 ? -7.794 -26.782 10.241 1.00 60.03 299 PRO A C 1
ATOM 2565 O O . PRO A 1 299 ? -8.662 -27.145 9.455 1.00 60.03 299 PRO A O 1
ATOM 2568 N N . GLU A 1 300 ? -6.985 -25.755 9.982 1.00 55.00 300 GLU A N 1
ATOM 2569 C CA . GLU A 1 300 ? -7.024 -24.946 8.758 1.00 55.00 300 GLU A CA 1
ATOM 2570 C C . GLU A 1 300 ? -5.982 -25.378 7.703 1.00 55.00 300 GLU A C 1
ATOM 2572 O O . GLU A 1 300 ? -5.891 -24.748 6.646 1.00 55.00 300 GLU A O 1
ATOM 2577 N N . TYR A 1 301 ? -5.189 -26.432 7.959 1.00 61.47 301 TYR A N 1
ATOM 2578 C CA . TYR A 1 301 ? -4.211 -26.969 7.000 1.00 61.47 301 TYR A CA 1
ATOM 2579 C C . TYR A 1 301 ? -4.866 -27.606 5.774 1.00 61.47 301 TYR A C 1
ATOM 2581 O O . TYR A 1 301 ? -5.851 -28.334 5.867 1.00 61.47 301 TYR A O 1
ATOM 2589 N N . SER A 1 302 ? -4.290 -27.327 4.600 1.00 63.75 302 SER A N 1
ATOM 2590 C CA . SER A 1 302 ? -4.661 -27.950 3.332 1.00 63.75 302 SER A CA 1
ATOM 2591 C C . SER A 1 302 ? -3.459 -28.011 2.394 1.00 63.75 302 SER A C 1
ATOM 2593 O O . SER A 1 302 ? -2.875 -26.977 2.063 1.00 63.75 302 SER A O 1
ATOM 2595 N N . GLU A 1 303 ? -3.154 -29.207 1.887 1.00 66.38 303 GLU A N 1
ATOM 2596 C CA . GLU A 1 303 ? -2.147 -29.435 0.836 1.00 66.38 303 GLU A CA 1
ATOM 2597 C C . GLU A 1 303 ? -2.416 -28.596 -0.426 1.00 66.38 303 GLU A C 1
ATOM 2599 O O . GLU A 1 303 ? -1.495 -28.157 -1.111 1.00 66.38 303 GLU A O 1
ATOM 2604 N N . LYS A 1 304 ? -3.688 -28.299 -0.712 1.00 68.25 304 LYS A N 1
ATOM 2605 C CA . LYS A 1 304 ? -4.067 -27.431 -1.829 1.00 68.25 304 LYS A CA 1
ATOM 2606 C C . LYS A 1 304 ? -3.574 -25.991 -1.635 1.00 68.25 304 LYS A C 1
ATOM 2608 O O . LYS A 1 304 ? -3.079 -25.391 -2.582 1.00 68.25 304 LYS A O 1
ATOM 2613 N N . PHE A 1 305 ? -3.691 -25.438 -0.424 1.00 63.09 305 PHE A N 1
ATOM 2614 C CA . PHE A 1 305 ? -3.215 -24.076 -0.136 1.00 63.09 305 PHE A CA 1
ATOM 2615 C C . PHE A 1 305 ? -1.693 -23.985 -0.185 1.00 63.09 305 PHE A C 1
ATOM 2617 O O . PHE A 1 305 ? -1.150 -22.991 -0.656 1.00 63.09 305 PHE A O 1
ATOM 2624 N N . GLU A 1 306 ? -1.019 -25.031 0.288 1.00 61.09 306 GLU A N 1
ATOM 2625 C CA . GLU A 1 306 ? 0.426 -25.186 0.166 1.00 61.09 306 GLU A CA 1
ATOM 2626 C C . GLU A 1 306 ? 0.881 -25.071 -1.293 1.00 61.09 306 GLU A C 1
ATOM 2628 O O . GLU A 1 306 ? 1.838 -24.352 -1.589 1.00 61.09 306 GLU A O 1
ATOM 2633 N N . GLU A 1 307 ? 0.194 -25.767 -2.194 1.00 65.62 307 GLU A N 1
ATOM 2634 C CA . GLU A 1 307 ? 0.509 -25.761 -3.617 1.00 65.62 307 GLU A CA 1
ATOM 2635 C C . GLU A 1 307 ? 0.193 -24.404 -4.267 1.00 65.62 307 GLU A C 1
ATOM 2637 O O . GLU A 1 307 ? 0.986 -23.873 -5.042 1.00 65.62 307 GLU A O 1
ATOM 2642 N N . GLU A 1 308 ? -0.925 -23.771 -3.906 1.00 64.44 308 GLU A N 1
ATOM 2643 C CA . GLU A 1 308 ? -1.264 -22.419 -4.374 1.00 64.44 308 GLU A CA 1
ATOM 2644 C C . GLU A 1 308 ? -0.252 -21.362 -3.899 1.00 64.44 308 GLU A C 1
ATOM 2646 O O . GLU A 1 308 ? 0.114 -20.474 -4.672 1.00 64.44 308 GLU A O 1
ATOM 2651 N N . ALA A 1 309 ? 0.252 -21.467 -2.663 1.00 63.38 309 ALA A N 1
ATOM 2652 C CA . ALA A 1 309 ? 1.313 -20.603 -2.153 1.00 63.38 309 ALA A CA 1
ATOM 2653 C C . ALA A 1 309 ? 2.604 -20.785 -2.962 1.00 63.38 309 ALA A C 1
ATOM 2655 O O . ALA A 1 309 ? 3.126 -19.807 -3.494 1.00 63.38 309 ALA A O 1
ATOM 2656 N N . LYS A 1 310 ? 3.064 -22.029 -3.160 1.00 61.44 310 LYS A N 1
ATOM 2657 C CA . LYS A 1 310 ? 4.253 -22.356 -3.977 1.00 61.44 310 LYS A CA 1
ATOM 2658 C C . LYS A 1 310 ? 4.162 -21.878 -5.427 1.00 61.44 310 LYS A C 1
ATOM 2660 O O . LYS A 1 310 ? 5.196 -21.647 -6.054 1.00 61.44 310 LYS A O 1
ATOM 2665 N N . ASN A 1 311 ? 2.954 -21.718 -5.956 1.00 63.28 311 ASN A N 1
ATOM 2666 C CA . ASN A 1 311 ? 2.717 -21.216 -7.307 1.00 63.28 311 ASN A CA 1
ATOM 2667 C C . ASN A 1 311 ? 2.516 -19.690 -7.365 1.00 63.28 311 ASN A C 1
ATOM 2669 O O . ASN A 1 311 ? 2.553 -19.108 -8.447 1.00 63.28 311 ASN A O 1
ATOM 2673 N N . ASN A 1 312 ? 2.368 -19.008 -6.225 1.00 68.88 312 ASN A N 1
ATOM 2674 C CA . ASN A 1 312 ? 2.267 -17.553 -6.173 1.00 68.88 312 ASN A CA 1
ATOM 2675 C C . ASN A 1 312 ? 3.660 -16.897 -6.235 1.00 68.88 312 ASN A C 1
ATOM 2677 O O . ASN A 1 312 ? 4.503 -17.067 -5.353 1.00 68.88 312 ASN A O 1
ATOM 2681 N N . LEU A 1 313 ? 3.891 -16.094 -7.274 1.00 68.94 313 LEU A N 1
ATOM 2682 C CA . LEU A 1 313 ? 5.179 -15.447 -7.525 1.00 68.94 313 LEU A CA 1
ATOM 2683 C C . LEU A 1 313 ? 5.635 -14.506 -6.403 1.00 68.94 313 LEU A C 1
ATOM 2685 O O . LEU A 1 313 ? 6.805 -14.527 -6.011 1.00 68.94 313 LEU A O 1
ATOM 2689 N N . MET A 1 314 ? 4.727 -13.672 -5.888 1.00 73.94 314 MET A N 1
ATOM 2690 C CA . MET A 1 314 ? 5.063 -12.716 -4.833 1.00 73.94 314 MET A CA 1
ATOM 2691 C C . MET A 1 314 ? 5.494 -13.464 -3.565 1.00 73.94 314 MET A C 1
ATOM 2693 O O . MET A 1 314 ? 6.549 -13.165 -3.006 1.00 73.94 314 MET A O 1
ATOM 2697 N N . PHE A 1 315 ? 4.739 -14.502 -3.183 1.00 69.19 315 PHE A N 1
ATOM 2698 C CA . PHE A 1 315 ? 5.071 -15.376 -2.056 1.00 69.19 315 PHE A CA 1
ATOM 2699 C C . PHE A 1 315 ? 6.478 -15.973 -2.180 1.00 69.19 315 PHE A C 1
ATOM 2701 O O . PHE A 1 315 ? 7.295 -15.791 -1.280 1.00 69.19 315 PHE A O 1
ATOM 2708 N N . ARG A 1 316 ? 6.788 -16.630 -3.306 1.00 67.00 316 ARG A N 1
ATOM 2709 C CA . ARG A 1 316 ? 8.104 -17.257 -3.524 1.00 67.00 316 ARG A CA 1
ATOM 2710 C C . ARG A 1 316 ? 9.231 -16.242 -3.440 1.00 67.00 316 ARG A C 1
ATOM 2712 O O . ARG A 1 316 ? 10.236 -16.496 -2.790 1.00 67.00 316 ARG A O 1
ATOM 2719 N N . THR A 1 317 ? 9.041 -15.082 -4.068 1.00 70.50 317 THR A N 1
ATOM 2720 C CA . THR A 1 317 ? 10.052 -14.021 -4.085 1.00 70.50 317 THR A CA 1
ATOM 2721 C C . THR A 1 317 ? 10.369 -13.550 -2.667 1.00 70.50 317 THR A C 1
ATOM 2723 O O . THR A 1 317 ? 11.535 -13.399 -2.310 1.00 70.50 317 THR A O 1
ATOM 2726 N N . LEU A 1 318 ? 9.339 -13.378 -1.836 1.00 71.06 318 LEU A N 1
ATOM 2727 C CA . LEU A 1 318 ? 9.492 -13.003 -0.436 1.00 71.06 318 LEU A CA 1
ATOM 2728 C C . LEU A 1 318 ? 10.135 -14.118 0.408 1.00 71.06 318 LEU A C 1
ATOM 2730 O O . LEU A 1 318 ? 11.027 -13.825 1.202 1.00 71.06 318 LEU A O 1
ATOM 2734 N N . CYS A 1 319 ? 9.740 -15.382 0.217 1.00 68.25 319 CYS A N 1
ATOM 2735 C CA . CYS A 1 319 ? 10.377 -16.542 0.854 1.00 68.25 319 CYS A CA 1
ATOM 2736 C C . CYS A 1 319 ? 11.870 -16.617 0.538 1.00 68.25 319 CYS A C 1
ATOM 2738 O O . CYS A 1 319 ? 12.674 -16.696 1.460 1.00 68.25 319 CYS A O 1
ATOM 2740 N N . CYS A 1 320 ? 12.256 -16.523 -0.737 1.00 63.75 320 CYS A N 1
ATOM 2741 C CA . CYS A 1 320 ? 13.663 -16.549 -1.140 1.00 63.75 320 CYS A CA 1
ATOM 2742 C C . CYS A 1 320 ? 14.478 -15.448 -0.445 1.00 63.75 320 CYS A C 1
ATOM 2744 O O . CYS A 1 320 ? 15.610 -15.688 -0.036 1.00 63.75 320 CYS A O 1
ATOM 2746 N N . MET A 1 321 ? 13.905 -14.252 -0.269 1.00 69.81 321 MET A N 1
ATOM 2747 C CA . MET A 1 321 ? 14.566 -13.165 0.462 1.00 69.81 321 MET A CA 1
ATOM 2748 C C . MET A 1 321 ? 14.669 -13.426 1.973 1.00 69.81 321 MET A C 1
ATOM 2750 O O . MET A 1 321 ? 15.606 -12.944 2.600 1.00 69.81 321 MET A O 1
ATOM 2754 N N . LEU A 1 322 ? 13.710 -14.141 2.572 1.00 66.50 322 LEU A N 1
ATOM 2755 C CA . LEU A 1 322 ? 13.616 -14.350 4.025 1.00 66.50 322 LEU A CA 1
ATOM 2756 C C . LEU A 1 322 ? 14.289 -15.630 4.541 1.00 66.50 322 LEU A C 1
ATOM 2758 O O . LEU A 1 322 ? 14.670 -15.657 5.714 1.00 66.50 322 LEU A O 1
ATOM 2762 N N . ASP A 1 323 ? 14.382 -16.673 3.716 1.00 61.38 323 ASP A N 1
ATOM 2763 C CA . ASP A 1 323 ? 14.950 -17.983 4.068 1.00 61.38 323 ASP A CA 1
ATOM 2764 C C . ASP A 1 323 ? 16.345 -18.215 3.460 1.00 61.38 323 ASP A C 1
ATOM 2766 O O . ASP A 1 323 ? 17.048 -19.133 3.877 1.00 61.38 323 ASP A O 1
ATOM 2770 N N . GLY A 1 324 ? 16.776 -17.391 2.502 1.00 48.06 324 GLY A N 1
ATOM 2771 C CA . GLY A 1 324 ? 18.058 -17.570 1.832 1.00 48.06 324 GLY A CA 1
ATOM 2772 C C . GLY A 1 324 ? 19.274 -17.200 2.691 1.00 48.06 324 GLY A C 1
ATOM 2773 O O . GLY A 1 324 ? 19.378 -16.087 3.200 1.00 48.06 324 GLY A O 1
ATOM 2774 N N . GLU A 1 325 ? 20.285 -18.077 2.678 1.00 43.28 325 GLU A N 1
ATOM 2775 C CA . GLU A 1 325 ? 21.716 -17.718 2.789 1.00 43.28 325 GLU A CA 1
ATOM 2776 C C . GLU A 1 325 ? 22.176 -16.773 1.645 1.00 43.28 325 GLU A C 1
ATOM 2778 O O . GLU A 1 325 ? 23.326 -16.336 1.587 1.00 43.28 325 GLU A O 1
ATOM 2783 N N . LEU A 1 326 ? 21.268 -16.443 0.720 1.00 45.84 326 LEU A N 1
ATOM 2784 C CA . LEU A 1 326 ? 21.444 -15.527 -0.394 1.00 45.84 326 LEU A CA 1
ATOM 2785 C C . LEU A 1 326 ? 21.528 -14.082 0.107 1.00 45.84 326 LEU A C 1
ATOM 2787 O O . LEU A 1 326 ? 20.553 -13.480 0.558 1.00 45.84 326 LEU A O 1
ATOM 2791 N N . SER A 1 327 ? 22.707 -13.487 -0.051 1.00 48.69 327 SER A N 1
ATOM 2792 C CA . SER A 1 327 ? 22.865 -12.036 -0.052 1.00 48.69 327 SER A CA 1
ATOM 2793 C C . SER A 1 327 ? 21.808 -11.397 -0.966 1.00 48.69 327 SER A C 1
ATOM 2795 O O . SER A 1 327 ? 21.552 -11.893 -2.063 1.00 48.69 327 SER A O 1
ATOM 2797 N N . GLN A 1 328 ? 21.164 -10.324 -0.484 1.00 57.50 328 GLN A N 1
ATOM 2798 C CA . GLN A 1 328 ? 20.121 -9.555 -1.180 1.00 57.50 328 GLN A CA 1
ATOM 2799 C C . GLN A 1 328 ? 20.269 -9.607 -2.710 1.00 57.50 328 GLN A C 1
ATOM 2801 O O . GLN A 1 328 ? 21.240 -9.087 -3.263 1.00 57.50 328 GLN A O 1
ATOM 2806 N N . ILE A 1 329 ? 19.295 -10.198 -3.408 1.00 60.56 329 ILE A N 1
ATOM 2807 C CA . ILE A 1 329 ? 19.267 -10.179 -4.875 1.00 60.56 329 ILE A CA 1
ATOM 2808 C C . ILE A 1 329 ? 19.161 -8.713 -5.307 1.00 60.56 329 ILE A C 1
ATOM 2810 O O . ILE A 1 329 ? 18.181 -8.039 -4.971 1.00 60.56 329 ILE A O 1
ATOM 2814 N N . SER A 1 330 ? 20.165 -8.203 -6.026 1.00 67.38 330 SER A N 1
ATOM 2815 C CA . SER A 1 330 ? 20.118 -6.842 -6.562 1.00 67.38 330 SER A CA 1
ATOM 2816 C C . SER A 1 330 ? 19.000 -6.713 -7.600 1.00 67.38 330 SER A C 1
ATOM 2818 O O . SER A 1 330 ? 18.649 -7.676 -8.282 1.00 67.38 330 SER A O 1
ATOM 2820 N N . VAL A 1 331 ? 18.440 -5.508 -7.726 1.00 67.62 331 VAL A N 1
ATOM 2821 C CA . VAL A 1 331 ? 17.352 -5.222 -8.678 1.00 67.62 331 VAL A CA 1
ATOM 2822 C C . VAL A 1 331 ? 17.794 -5.532 -10.102 1.00 67.62 331 VAL A C 1
ATOM 2824 O O . VAL A 1 331 ? 17.076 -6.189 -10.840 1.00 67.62 331 VAL A O 1
ATOM 2827 N N . GLU A 1 332 ? 19.018 -5.144 -10.450 1.00 68.38 332 GLU A N 1
ATOM 2828 C CA . GLU A 1 332 ? 19.632 -5.432 -11.745 1.00 68.38 332 GLU A CA 1
ATOM 2829 C C . GLU A 1 332 ? 19.736 -6.938 -12.023 1.00 68.38 332 GLU A C 1
ATOM 2831 O O . GLU A 1 332 ? 19.329 -7.382 -13.092 1.00 68.38 332 GLU A O 1
ATOM 2836 N N . LYS A 1 333 ? 20.193 -7.748 -11.054 1.00 70.75 333 LYS A N 1
ATOM 2837 C CA . LYS A 1 333 ? 20.295 -9.210 -11.216 1.00 70.75 333 LYS A CA 1
ATOM 2838 C C . LYS A 1 333 ? 18.924 -9.858 -11.424 1.00 70.75 333 LYS A C 1
ATOM 2840 O O . LYS A 1 333 ? 18.804 -10.782 -12.222 1.00 70.75 333 LYS A O 1
ATOM 2845 N N . TYR A 1 334 ? 17.905 -9.382 -10.709 1.00 70.62 334 TYR A N 1
ATOM 2846 C CA . TYR A 1 334 ? 16.531 -9.848 -10.890 1.00 70.62 334 TYR A CA 1
ATOM 2847 C C . TYR A 1 334 ? 15.995 -9.474 -12.279 1.00 70.62 334 TYR A C 1
ATOM 2849 O O . TYR A 1 334 ? 15.495 -10.335 -12.995 1.00 70.62 334 TYR A O 1
ATOM 2857 N N . LEU A 1 335 ? 16.145 -8.207 -12.680 1.00 63.44 335 LEU A N 1
ATOM 2858 C CA . LEU A 1 335 ? 15.657 -7.706 -13.964 1.00 63.44 335 LEU A CA 1
ATOM 2859 C C . LEU A 1 335 ? 16.335 -8.377 -15.155 1.00 63.44 335 LEU A C 1
ATOM 2861 O O . LEU A 1 335 ? 15.640 -8.742 -16.090 1.00 63.44 335 LEU A O 1
ATOM 2865 N N . LEU A 1 336 ? 17.658 -8.565 -15.125 1.00 67.50 336 LEU A N 1
ATOM 2866 C CA . LEU A 1 336 ? 18.383 -9.243 -16.204 1.00 67.50 336 LEU A CA 1
ATOM 2867 C C . LEU A 1 336 ? 17.843 -10.657 -16.431 1.00 67.50 336 LEU A C 1
ATOM 2869 O O . LEU A 1 336 ? 17.550 -11.024 -17.561 1.00 67.50 336 LEU A O 1
ATOM 2873 N N . ASN A 1 337 ? 17.622 -11.405 -15.352 1.00 65.75 337 ASN A N 1
ATOM 2874 C CA . ASN A 1 337 ? 17.092 -12.760 -15.436 1.00 65.75 337 ASN A CA 1
ATOM 2875 C C . ASN A 1 337 ? 15.640 -12.775 -15.953 1.00 65.75 337 ASN A C 1
ATOM 2877 O O . ASN A 1 337 ? 15.347 -13.495 -16.897 1.00 65.75 337 ASN A O 1
ATOM 2881 N N . VAL A 1 338 ? 14.749 -11.922 -15.433 1.00 60.56 338 VAL A N 1
ATOM 2882 C CA . VAL A 1 338 ? 13.363 -11.835 -15.941 1.00 60.56 338 VAL A CA 1
ATOM 2883 C C . VAL A 1 338 ? 13.306 -11.338 -17.394 1.00 60.56 338 VAL A C 1
ATOM 2885 O O . VAL A 1 338 ? 12.428 -11.752 -18.139 1.00 60.56 338 VAL A O 1
ATOM 2888 N N . CYS A 1 339 ? 14.226 -10.475 -17.828 1.00 61.94 339 CYS A N 1
ATOM 2889 C CA . CYS A 1 339 ? 14.322 -10.054 -19.229 1.00 61.94 339 CYS A CA 1
ATOM 2890 C C . CYS A 1 339 ? 14.779 -11.194 -20.154 1.00 61.94 339 CYS A C 1
ATOM 2892 O O . CYS A 1 339 ? 14.313 -11.281 -21.287 1.00 61.94 339 CYS A O 1
ATOM 2894 N N . GLU A 1 340 ? 15.709 -12.036 -19.701 1.00 60.78 340 GLU A N 1
ATOM 2895 C CA . GLU A 1 340 ? 16.224 -13.182 -20.464 1.00 60.78 340 GLU A CA 1
ATOM 2896 C C . GLU A 1 340 ? 15.255 -14.376 -20.452 1.00 60.78 340 GLU A C 1
ATOM 2898 O O . GLU A 1 340 ? 15.205 -15.142 -21.415 1.00 60.78 340 GLU A O 1
ATOM 2903 N N . HIS A 1 341 ? 14.472 -14.507 -19.377 1.00 58.03 341 HIS A N 1
ATOM 2904 C CA . HIS A 1 341 ? 13.615 -15.650 -19.065 1.00 58.03 341 HIS A CA 1
ATOM 2905 C C . HIS A 1 341 ? 12.262 -15.218 -18.458 1.00 58.03 341 HIS A C 1
ATOM 2907 O O . HIS A 1 341 ? 11.934 -15.609 -17.332 1.00 58.03 341 HIS A O 1
ATOM 2913 N N . PRO A 1 342 ? 11.446 -14.413 -19.165 1.00 48.72 342 PRO A N 1
ATOM 2914 C CA . PRO A 1 342 ? 10.206 -13.845 -18.620 1.00 48.72 342 PRO A CA 1
ATOM 2915 C C . PRO A 1 342 ? 9.162 -14.903 -18.242 1.00 48.72 342 PRO A C 1
ATOM 2917 O O . PRO A 1 342 ? 8.279 -14.651 -17.425 1.00 48.72 342 PRO A O 1
ATOM 2920 N N . GLU A 1 343 ? 9.233 -16.093 -18.832 1.00 43.09 343 GLU A N 1
ATOM 2921 C CA . GLU A 1 343 ? 8.365 -17.235 -18.555 1.00 43.09 343 GLU A CA 1
ATOM 2922 C C . GLU A 1 343 ? 8.709 -17.992 -17.262 1.00 43.09 343 GLU A C 1
ATOM 2924 O O . GLU A 1 343 ? 7.897 -18.797 -16.798 1.00 43.09 343 GLU A O 1
ATOM 2929 N N . TYR A 1 344 ? 9.876 -17.735 -16.662 1.00 42.88 344 TYR A N 1
ATOM 2930 C CA . TYR A 1 344 ? 10.336 -18.450 -15.479 1.00 42.88 344 TYR A CA 1
ATOM 2931 C C . TYR A 1 344 ? 10.334 -17.546 -14.242 1.00 42.88 344 TYR A C 1
ATOM 2933 O O . TYR A 1 344 ? 11.182 -16.662 -14.101 1.00 42.88 344 TYR A O 1
ATOM 2941 N N . PRO A 1 345 ? 9.441 -17.793 -13.269 1.00 42.31 345 PRO A N 1
ATOM 2942 C CA . PRO A 1 345 ? 9.578 -17.185 -11.961 1.00 42.31 345 PRO A CA 1
ATOM 2943 C C . PRO A 1 345 ? 10.852 -17.716 -11.306 1.00 42.31 345 PRO A C 1
ATOM 2945 O O . PRO A 1 345 ? 10.918 -18.898 -10.963 1.00 42.31 345 PRO A O 1
ATOM 2948 N N . ILE A 1 346 ? 11.840 -16.835 -11.135 1.00 43.81 346 ILE A N 1
ATOM 2949 C CA . ILE A 1 346 ? 13.130 -17.108 -10.495 1.00 43.81 346 ILE A CA 1
ATOM 2950 C C . ILE A 1 346 ? 12.920 -17.948 -9.216 1.00 43.81 346 ILE A C 1
ATOM 2952 O O . ILE A 1 346 ? 12.487 -17.436 -8.184 1.00 43.81 346 ILE A O 1
ATOM 2956 N N . LEU A 1 347 ? 13.201 -19.252 -9.296 1.00 38.34 347 LEU A N 1
ATOM 2957 C CA . LEU A 1 347 ? 13.562 -20.079 -8.146 1.00 38.34 347 LEU A CA 1
ATOM 2958 C C . LEU A 1 347 ? 15.075 -20.106 -8.155 1.00 38.34 347 LEU A C 1
ATOM 2960 O O . LEU A 1 347 ? 15.677 -20.665 -9.069 1.00 38.34 347 LEU A O 1
ATOM 2964 N N . LEU A 1 348 ? 15.676 -19.417 -7.196 1.00 36.44 348 LEU A N 1
ATOM 2965 C CA . LEU A 1 348 ? 17.097 -19.572 -6.940 1.00 36.44 348 LEU A CA 1
ATOM 2966 C C . LEU A 1 348 ? 17.201 -20.713 -5.942 1.00 36.44 348 LEU A C 1
ATOM 2968 O O . LEU A 1 348 ? 16.655 -20.586 -4.843 1.00 36.44 348 LEU A O 1
ATOM 2972 N N . ASP A 1 349 ? 17.815 -21.810 -6.381 1.00 30.20 349 ASP A N 1
ATOM 2973 C CA . ASP A 1 349 ? 18.319 -22.856 -5.488 1.00 30.20 349 ASP A CA 1
ATOM 2974 C C . ASP A 1 349 ? 19.251 -22.264 -4.421 1.00 30.20 349 ASP A C 1
ATOM 2976 O O . ASP A 1 349 ? 20.050 -21.350 -4.761 1.00 30.20 349 ASP A O 1
#

Radius of gyration: 20.97 Å; chains: 1; bounding box: 48×56×60 Å

Foldseek 3Di:
DQQFLAPLLLLQLLCLLCPLVLVPPPVSVVVVVVSVVLSVVGVPDQLVPDDPVNVVVSVVSLVVLLVVLVVCVVLLQADPLRSVLVSQLSVQSNVRNNVRHGLDQLLLLLSNLLSNLVSLLSSLVVLCVVCVVDDSLVSLCLSLCLQPLDDLDPCLVPQDQLLLRLLVLVCVFFPDSVVLQVQLQVLQVVVPVDPDGDNVVVQSVVSVVVDQDDSVNLCSLSPPSSLDDPNGTPDPDPVVSVVSSSSSSNSNSSSNSLSSSVVSCVVVVSYHPVSSSLSSSQSVLLSCCVPCVVPVVDPSDDPVSVVVNVVRLSNQSNCCSVVDPDDDQDSVNSSVCCVVCSPDSDDDD

pLDDT: mean 70.59, std 11.48, range [30.2, 91.06]

Secondary structure (DSSP, 8-state):
---B--HHHHHHHHHHHHTTTTTTTHHHHHHHHHHHHHHHHHTT--GGG--HHHHHHHHHHHHHHHHHHHHHHHTTSS-HHHHHHHHHHHHHHHHHHTTT-B--HHHHHHHHHHHHHHHHHHHHHHHHHH-TTS-HHHHHHHHHHTT----SSGGGGS---HHHHHHHHHHHHBS-HHHHHHHHHHHHHHTT--SS---HHHHHHHHHTTPPPPHHHHGGGGSGGGSPPGGGBS-SSHHHHHHHHHHHHHHHHHHHHHHHHHHHHHHTTSS-HHHHHHHHHHHHHHHHHHHHGGGTTSTT--HHHHHHHHH-HHHHHHHHHHH-SS----HHHHHHHHHH-TTS-----

Sequence (349 aa):
MTEVFNIGKTIKILANLISLKTLNDPEGADFYQATKKQIERMEDYDITKMKEKDFERYFNFVKKVDNWAEWAKTKGYLYGYQQRAMSDFYLLMFEVAKFNMPIEKNMTEHFFCYAIAKVLYNQIQEYMKINPEESKYDVMYWCFATFEFFGDDNKYLTDYNPISSTFTLLTRWVKDINQLIKYWEGQIDKQGKRENPPNIKDYILKWQKGRSPSWKIIKLFFDNDLCPPEDYFIFKEDQLKRDAYKTFKGNLFFSFILTNLFDSLVKENIITDETRIMIRTGTRLYYRDFYIKRRMDHPEYSEKFEEEAKNNLMFRTLCCMLDGELSQISVEKYLLNVCEHPEYPILLD